Protein AF-A0A973P7Q5-F1 (afdb_monomer)

Solvent-accessible surface area (backbone atoms only — not comparable to full-atom values): 12235 Å² total; per-residue (Å²): 136,80,85,85,87,80,83,90,84,84,88,84,90,79,80,92,78,89,82,80,79,97,76,87,89,82,80,83,71,80,80,68,59,84,87,71,67,64,55,75,91,52,53,70,78,75,56,81,77,62,29,61,68,19,23,51,52,30,51,56,55,56,69,72,46,95,64,64,100,72,66,67,53,71,57,49,55,51,51,33,52,49,11,11,68,66,62,32,49,73,90,71,84,82,75,37,40,36,36,61,46,79,39,63,39,52,46,52,36,65,74,54,79,43,99,50,57,43,94,45,43,59,61,50,51,54,51,50,52,53,32,46,76,74,43,33,64,70,66,28,49,53,25,58,76,70,61,26,47,79,46,80,40,81,77,24,67,83,50,52,32,41,40,63,93,81,43,68,48,63,59,68,69,59,51,37,51,52,52,49,51,51,51,55,51,51,50,52,44,44,76,76,54,40,70,41,83,81

Nearest PDB structures (foldseek):
  4kqh-assembly1_A-2  TM=8.970E-01  e=6.163E-06  Salmonella enterica subsp. enterica serovar Typhimurium str. LT2
  4hdr-assembly2_C  TM=8.986E-01  e=8.495E-06  Sporomusa ovata
  4kqj-assembly1_A  TM=8.814E-01  e=1.419E-05  Salmonella enterica subsp. enterica serovar Typhimurium str. LT2
  4hdn-assembly1_A  TM=8.616E-01  e=3.269E-05  Sporomusa ovata
  4hds-assembly1_A  TM=8.900E-01  e=6.623E-05  Sporomusa ovata

pLDDT: mean 83.27, std 21.15, range [34.06, 98.0]

Foldseek 3Di:
DDDDDDDDDDDDDDDDDPDDDDDDPPPPPPPPPPVNFDDPVCPVVVDDFFAVVQLVVLVVVQVPDPDPPVGPPVVNVVLSVLSRVVVHSDDDDQQEEEEEAEQAAAQLCCVVPDPDHNVCRLVVSVVVLVCVVVLHDPNSVVCVVRVYYYHYHYLHRVNHFDNPVPDHRDPPRSVSVVVSVVVVVVVVSVVVPRSYYD

Structure (mmCIF, N/CA/C/O backbone):
data_AF-A0A973P7Q5-F1
#
_entry.id   AF-A0A973P7Q5-F1
#
loop_
_atom_site.group_PDB
_atom_site.id
_atom_site.type_symbol
_atom_site.label_atom_id
_atom_site.label_alt_id
_atom_site.label_comp_id
_atom_site.label_asym_id
_atom_site.label_entity_id
_atom_site.label_seq_id
_atom_site.pdbx_PDB_ins_code
_atom_site.Cartn_x
_atom_site.Cartn_y
_atom_site.Cartn_z
_atom_site.occupancy
_atom_site.B_iso_or_equiv
_atom_site.auth_seq_id
_atom_site.auth_comp_id
_atom_site.auth_asym_id
_atom_site.auth_atom_id
_atom_site.pdbx_PDB_model_num
ATOM 1 N N . MET A 1 1 ? 17.871 -63.176 -62.130 1.00 38.81 1 MET A N 1
ATOM 2 C CA . MET A 1 1 ? 16.772 -63.475 -63.063 1.00 38.81 1 MET A CA 1
ATOM 3 C C . MET A 1 1 ? 15.795 -62.325 -62.926 1.00 38.81 1 MET A C 1
ATOM 5 O O . MET A 1 1 ? 15.343 -62.098 -61.814 1.00 38.81 1 MET A O 1
ATOM 9 N N . ASP A 1 2 ? 15.658 -61.579 -64.020 1.00 42.88 2 ASP A N 1
ATOM 10 C CA . ASP A 1 2 ? 14.715 -60.502 -64.353 1.00 42.88 2 ASP A CA 1
ATOM 11 C C . ASP A 1 2 ? 14.604 -59.242 -63.474 1.00 42.88 2 ASP A C 1
ATOM 13 O O . ASP A 1 2 ? 14.005 -59.227 -62.405 1.00 42.88 2 ASP A O 1
ATOM 17 N N . ALA A 1 3 ? 15.124 -58.142 -64.031 1.00 44.41 3 ALA A N 1
ATOM 18 C CA . ALA A 1 3 ? 14.404 -56.866 -64.098 1.00 44.41 3 ALA A CA 1
ATOM 19 C C . ALA A 1 3 ? 13.411 -56.946 -65.297 1.00 44.41 3 ALA A C 1
ATOM 21 O O . ALA A 1 3 ? 13.639 -57.803 -66.159 1.00 44.41 3 ALA A O 1
ATOM 22 N N . PRO A 1 4 ? 12.358 -56.106 -65.424 1.00 53.38 4 PRO A N 1
ATOM 23 C CA . PRO A 1 4 ? 12.568 -54.674 -65.647 1.00 53.38 4 PRO A CA 1
ATOM 24 C C . PRO A 1 4 ? 11.492 -53.716 -65.089 1.00 53.38 4 PRO A C 1
ATOM 26 O O . PRO A 1 4 ? 10.464 -54.094 -64.535 1.00 53.38 4 PRO A O 1
ATOM 29 N N . GLU A 1 5 ? 11.828 -52.442 -65.268 1.00 50.12 5 GLU A N 1
ATOM 30 C CA . GLU A 1 5 ? 11.054 -51.208 -65.154 1.00 50.12 5 GLU A CA 1
ATOM 31 C C . GLU A 1 5 ? 9.721 -51.213 -65.929 1.00 50.12 5 GLU A C 1
ATOM 33 O O . GLU A 1 5 ? 9.606 -51.863 -66.967 1.00 50.12 5 GLU A O 1
ATOM 38 N N . ASN A 1 6 ? 8.764 -50.386 -65.485 1.00 39.66 6 ASN A N 1
ATOM 39 C CA . ASN A 1 6 ? 7.797 -49.710 -66.365 1.00 39.66 6 ASN A CA 1
ATOM 40 C C . ASN A 1 6 ? 7.276 -48.430 -65.670 1.00 39.66 6 ASN A C 1
ATOM 42 O O . ASN A 1 6 ? 6.740 -48.513 -64.567 1.00 39.66 6 ASN A O 1
ATOM 46 N N . SER A 1 7 ? 7.714 -47.248 -66.125 1.00 40.41 7 SER A N 1
ATOM 47 C CA . SER A 1 7 ? 6.969 -46.267 -66.954 1.00 40.41 7 SER A CA 1
ATOM 48 C C . SER A 1 7 ? 5.682 -45.758 -66.279 1.00 40.41 7 SER A C 1
ATOM 50 O O . SER A 1 7 ? 4.755 -46.515 -66.021 1.00 40.41 7 SER A O 1
ATOM 52 N N . SER A 1 8 ? 5.675 -44.524 -65.766 1.00 38.00 8 SER A N 1
ATOM 53 C CA . SER A 1 8 ? 5.179 -43.316 -66.459 1.00 38.00 8 SER A CA 1
ATOM 54 C C . SER A 1 8 ? 3.774 -43.478 -67.037 1.00 38.00 8 SER A C 1
ATOM 56 O O . SER A 1 8 ? 3.601 -44.298 -67.929 1.00 38.00 8 SER A O 1
ATOM 58 N N . ASP A 1 9 ? 2.829 -42.692 -66.512 1.00 39.50 9 ASP A N 1
ATOM 59 C CA . ASP A 1 9 ? 1.774 -41.943 -67.222 1.00 39.50 9 ASP A CA 1
ATOM 60 C C . ASP A 1 9 ? 0.968 -41.194 -66.138 1.00 39.50 9 ASP A C 1
ATOM 62 O O . ASP A 1 9 ? 0.471 -41.799 -65.194 1.00 39.50 9 ASP A O 1
ATOM 66 N N . LEU A 1 10 ? 1.133 -39.877 -65.998 1.00 36.34 10 LEU A N 1
ATOM 67 C CA . LEU A 1 10 ? 0.518 -38.778 -66.758 1.00 36.34 10 LEU A CA 1
ATOM 68 C C . LEU A 1 10 ? -0.724 -38.226 -66.033 1.00 36.34 10 LEU A C 1
ATOM 70 O O . LEU A 1 10 ? -1.729 -38.900 -65.855 1.00 36.34 10 LEU A O 1
ATOM 74 N N . GLU A 1 11 ? -0.572 -36.952 -65.663 1.00 35.16 11 GLU A N 1
ATOM 75 C CA . GLU A 1 11 ? -1.585 -35.896 -65.605 1.00 35.16 11 GLU A CA 1
ATOM 76 C C . GLU A 1 11 ? -2.755 -36.038 -64.625 1.00 35.16 11 GLU A C 1
ATOM 78 O O . GLU A 1 11 ? -3.741 -36.724 -64.863 1.00 35.16 11 GLU A O 1
ATOM 83 N N . THR A 1 12 ? -2.749 -35.183 -63.598 1.00 35.88 12 THR A N 1
ATOM 84 C CA . THR A 1 12 ? -3.888 -34.277 -63.409 1.00 35.88 12 THR A CA 1
ATOM 85 C C . THR A 1 12 ? -3.390 -32.923 -62.905 1.00 35.88 12 THR A C 1
ATOM 87 O O . THR A 1 12 ? -2.791 -32.792 -61.842 1.00 35.88 12 THR A O 1
ATOM 90 N N . SER A 1 13 ? -3.622 -31.942 -63.766 1.00 35.62 13 SER A N 1
ATOM 91 C CA . SER A 1 13 ? -3.588 -30.496 -63.589 1.00 35.62 13 SER A CA 1
ATOM 92 C C . SER A 1 13 ? -4.393 -30.000 -62.384 1.00 35.62 13 SER A C 1
ATOM 94 O O . SER A 1 13 ? -5.536 -30.424 -62.223 1.00 35.62 13 SER A O 1
ATOM 96 N N . ALA A 1 14 ? -3.849 -29.035 -61.640 1.00 37.97 14 ALA A N 1
ATOM 97 C CA . ALA A 1 14 ? -4.560 -27.822 -61.214 1.00 37.97 14 ALA A CA 1
ATOM 98 C C . ALA A 1 14 ? -3.601 -26.914 -60.423 1.00 37.97 14 ALA A C 1
ATOM 100 O O . ALA A 1 14 ? -3.276 -27.174 -59.269 1.00 37.97 14 ALA A O 1
ATOM 101 N N . ASP A 1 15 ? -3.095 -25.904 -61.123 1.00 35.28 15 ASP A N 1
ATOM 102 C CA . ASP A 1 15 ? -3.092 -24.497 -60.726 1.00 35.28 15 ASP A CA 1
ATOM 103 C C . ASP A 1 15 ? -2.631 -24.118 -59.307 1.00 35.28 15 ASP A C 1
ATOM 105 O O . ASP A 1 15 ? -3.336 -24.203 -58.304 1.00 35.28 15 ASP A O 1
ATOM 109 N N . LEU A 1 16 ? -1.416 -23.568 -59.292 1.00 39.22 16 LEU A N 1
ATOM 110 C CA . LEU A 1 16 ? -0.954 -22.578 -58.329 1.00 39.22 16 LEU A CA 1
ATOM 111 C C . LEU A 1 16 ? -1.813 -21.311 -58.456 1.00 39.22 16 LEU A C 1
ATOM 113 O O . LEU A 1 16 ? -1.517 -20.448 -59.280 1.00 39.22 16 LEU A O 1
ATOM 117 N N . GLU A 1 17 ? -2.819 -21.165 -57.599 1.00 36.72 17 GLU A N 1
ATOM 118 C CA . GLU A 1 17 ? -3.367 -19.851 -57.259 1.00 36.72 17 GLU A CA 1
ATOM 119 C C . GLU A 1 17 ? -2.866 -19.424 -55.878 1.00 36.72 17 GLU A C 1
ATOM 121 O O . GLU A 1 17 ? -3.416 -19.736 -54.824 1.00 36.72 17 GLU A O 1
ATOM 126 N N . THR A 1 18 ? -1.765 -18.680 -55.918 1.00 40.84 18 THR A N 1
ATOM 127 C CA . THR A 1 18 ? -1.400 -17.708 -54.893 1.00 40.84 18 THR A CA 1
ATOM 128 C C . THR A 1 18 ? -2.266 -16.476 -55.120 1.00 40.84 18 THR A C 1
ATOM 130 O O . THR A 1 18 ? -2.028 -15.776 -56.099 1.00 40.84 18 THR A O 1
ATOM 133 N N . SER A 1 19 ? -3.251 -16.207 -54.263 1.00 39.16 19 SER A N 1
ATOM 134 C CA . SER A 1 19 ? -3.714 -14.861 -53.848 1.00 39.16 19 SER A CA 1
ATOM 135 C C . SER A 1 19 ? -5.104 -14.943 -53.214 1.00 39.16 19 SER A C 1
ATOM 137 O O . SER A 1 19 ? -6.103 -15.122 -53.898 1.00 39.16 19 SER A O 1
ATOM 139 N N . ALA A 1 20 ? -5.160 -14.790 -51.894 1.00 35.28 20 ALA A N 1
ATOM 140 C CA . ALA A 1 20 ? -6.343 -14.310 -51.188 1.00 35.28 20 ALA A CA 1
ATOM 141 C C . ALA A 1 20 ? -5.881 -13.759 -49.834 1.00 35.28 20 ALA A C 1
ATOM 143 O O . ALA A 1 20 ? -5.866 -14.446 -48.816 1.00 35.28 20 ALA A O 1
ATOM 144 N N . ASP A 1 21 ? -5.321 -12.557 -49.909 1.00 34.06 21 ASP A N 1
ATOM 145 C CA . ASP A 1 21 ? -5.664 -11.413 -49.071 1.00 34.06 21 ASP A CA 1
ATOM 146 C C . ASP A 1 21 ? -5.984 -11.693 -47.596 1.00 34.06 21 ASP A C 1
ATOM 148 O O . ASP A 1 21 ? -7.091 -12.025 -47.171 1.00 34.06 21 ASP A O 1
ATOM 152 N N . LEU A 1 22 ? -4.926 -11.457 -46.824 1.00 43.16 22 LEU A N 1
ATOM 153 C CA . LEU A 1 22 ? -4.898 -11.025 -45.436 1.00 43.16 22 LEU A CA 1
ATOM 154 C C . LEU A 1 22 ? -5.765 -9.775 -45.215 1.00 43.16 22 LEU A C 1
ATOM 156 O O . LEU A 1 22 ? -5.226 -8.691 -45.037 1.00 43.16 22 LEU A O 1
ATOM 160 N N . GLU A 1 23 ? -7.085 -9.905 -45.168 1.00 41.62 23 GLU A N 1
ATOM 161 C CA . GLU A 1 23 ? -7.950 -8.842 -44.646 1.00 41.62 23 GLU A CA 1
ATOM 162 C C . GLU A 1 23 ? -9.132 -9.443 -43.884 1.00 41.62 23 GLU A C 1
ATOM 164 O O . GLU A 1 23 ? -10.231 -9.574 -44.408 1.00 41.62 23 GLU A O 1
ATOM 169 N N . ASN A 1 24 ? -8.905 -9.810 -42.618 1.00 36.25 24 ASN A N 1
ATOM 170 C CA . ASN A 1 24 ? -9.895 -9.527 -41.578 1.00 36.25 24 ASN A CA 1
ATOM 171 C C . ASN A 1 24 ? -9.248 -9.528 -40.183 1.00 36.25 24 ASN A C 1
ATOM 173 O O . ASN A 1 24 ? -9.356 -10.483 -39.415 1.00 36.25 24 ASN A O 1
ATOM 177 N N . SER A 1 25 ? -8.514 -8.462 -39.869 1.00 44.00 25 SER A N 1
ATOM 178 C CA . SER A 1 25 ? -7.977 -8.209 -38.524 1.00 44.00 25 SER A CA 1
ATOM 179 C C . SER A 1 25 ? -8.274 -6.778 -38.074 1.00 44.00 25 SER A C 1
ATOM 181 O O . SER A 1 25 ? -7.402 -6.098 -37.534 1.00 44.00 25 SER A O 1
ATOM 183 N N . ALA A 1 26 ? -9.489 -6.304 -38.341 1.00 37.88 26 ALA A N 1
ATOM 184 C CA . ALA A 1 26 ? -9.915 -4.953 -38.000 1.00 37.88 26 ALA A CA 1
ATOM 185 C C . ALA A 1 26 ? -11.369 -4.929 -37.510 1.00 37.88 26 ALA A C 1
ATOM 187 O O . ALA A 1 26 ? -12.139 -4.128 -37.995 1.00 37.88 26 ALA A O 1
ATOM 188 N N . ASP A 1 27 ? -11.726 -5.797 -36.558 1.00 34.72 27 ASP A N 1
ATOM 189 C CA . ASP A 1 27 ? -13.013 -5.728 -35.834 1.00 34.72 27 ASP A CA 1
ATOM 190 C C . ASP A 1 27 ? -12.853 -6.087 -34.339 1.00 34.72 27 ASP A C 1
ATOM 192 O O . ASP A 1 27 ? -13.774 -6.555 -33.674 1.00 34.72 27 ASP A O 1
ATOM 196 N N . LEU A 1 28 ? -11.667 -5.847 -33.770 1.00 41.47 28 LEU A N 1
ATOM 197 C CA . LEU A 1 28 ? -11.542 -5.614 -32.327 1.00 41.47 28 LEU A CA 1
ATOM 198 C C . LEU A 1 28 ? -11.565 -4.104 -32.107 1.00 41.47 28 LEU A C 1
ATOM 200 O O . LEU A 1 28 ? -10.617 -3.507 -31.599 1.00 41.47 28 LEU A O 1
ATOM 204 N N . GLU A 1 29 ? -12.644 -3.475 -32.574 1.00 39.66 29 GLU A N 1
ATOM 205 C CA . GLU A 1 29 ? -12.978 -2.130 -32.149 1.00 39.66 29 GLU A CA 1
ATOM 206 C C . GLU A 1 29 ? -13.140 -2.163 -30.631 1.00 39.66 29 GLU A C 1
ATOM 208 O O . GLU A 1 29 ? -13.983 -2.861 -30.069 1.00 39.66 29 GLU A O 1
ATOM 213 N N . ASN A 1 30 ? -12.221 -1.443 -30.003 1.00 46.41 30 ASN A N 1
ATOM 214 C CA . ASN A 1 30 ? -12.185 -0.954 -28.642 1.00 46.41 30 ASN A CA 1
ATOM 215 C C . ASN A 1 30 ? -13.585 -0.590 -28.119 1.00 46.41 30 ASN A C 1
ATOM 217 O O . ASN A 1 30 ? -13.973 0.577 -28.109 1.00 46.41 30 ASN A O 1
ATOM 221 N N . ASN A 1 31 ? -14.341 -1.594 -27.678 1.00 36.69 31 ASN A N 1
ATOM 222 C CA . ASN A 1 31 ? -15.600 -1.404 -26.980 1.00 36.69 31 ASN A CA 1
ATOM 223 C C . ASN A 1 31 ? -15.284 -1.128 -25.507 1.00 36.69 31 ASN A C 1
ATOM 225 O O . ASN A 1 31 ? -15.552 -1.932 -24.616 1.00 36.69 31 ASN A O 1
ATOM 229 N N . THR A 1 32 ? -14.610 -0.005 -25.269 1.00 45.47 32 THR A N 1
ATOM 230 C CA . THR A 1 32 ? -14.491 0.564 -23.934 1.00 45.47 32 THR A CA 1
ATOM 231 C C . THR A 1 32 ? -15.799 1.280 -23.688 1.00 45.47 32 THR A C 1
ATOM 233 O O . THR A 1 32 ? -15.996 2.395 -24.172 1.00 45.47 32 THR A O 1
ATOM 236 N N . ASP A 1 33 ? -16.709 0.621 -22.974 1.00 39.84 33 ASP A N 1
ATOM 237 C CA . ASP A 1 33 ? -17.907 1.270 -22.459 1.00 39.84 33 ASP A CA 1
ATOM 238 C C . ASP A 1 33 ? -17.493 2.611 -21.816 1.00 39.84 33 ASP A C 1
ATOM 240 O O . ASP A 1 33 ? -16.630 2.618 -20.923 1.00 39.84 33 ASP A O 1
ATOM 244 N N . PRO A 1 34 ? -18.058 3.754 -22.250 1.00 45.16 34 PRO A N 1
ATOM 245 C CA . PRO A 1 34 ? -17.658 5.079 -21.774 1.00 45.16 34 PRO A CA 1
ATOM 246 C C . PRO A 1 34 ? -17.957 5.309 -20.282 1.00 45.16 34 PRO A C 1
ATOM 248 O O . PRO A 1 34 ? -17.486 6.292 -19.718 1.00 45.16 34 PRO A O 1
ATOM 251 N N . GLU A 1 35 ? -18.677 4.395 -19.623 1.00 48.06 35 GLU A N 1
ATOM 252 C CA . GLU A 1 35 ? -18.874 4.391 -18.166 1.00 48.06 35 GLU A CA 1
ATOM 253 C C . GLU A 1 35 ? -17.717 3.747 -17.376 1.00 48.06 35 GLU A C 1
ATOM 255 O O . GLU A 1 35 ? -17.683 3.836 -16.153 1.00 48.06 35 GLU A O 1
ATOM 260 N N . THR A 1 36 ? -16.733 3.142 -18.051 1.00 55.22 36 THR A N 1
ATOM 261 C CA . THR A 1 36 ? -15.607 2.426 -17.409 1.00 55.22 36 THR A CA 1
ATOM 262 C C . THR A 1 36 ? -14.286 3.202 -17.431 1.00 55.22 36 THR A C 1
ATOM 264 O O . THR A 1 36 ? -13.277 2.738 -16.889 1.00 55.22 36 THR A O 1
ATOM 267 N N . SER A 1 37 ? -14.260 4.384 -18.055 1.00 57.75 37 SER A N 1
ATOM 268 C CA . SER A 1 37 ? -13.096 5.271 -18.036 1.00 57.75 37 SER A CA 1
ATOM 269 C C . SER A 1 37 ? -13.000 5.951 -16.668 1.00 57.75 37 SER A C 1
ATOM 271 O O . SER A 1 37 ? -13.871 6.714 -16.259 1.00 57.75 37 SER A O 1
ATOM 273 N N . LEU A 1 38 ? -11.931 5.630 -15.941 1.00 69.62 38 LEU A N 1
ATOM 274 C CA . LEU A 1 38 ? -11.582 6.311 -14.699 1.00 69.62 38 LEU A CA 1
ATOM 275 C C . LEU A 1 38 ? -11.011 7.684 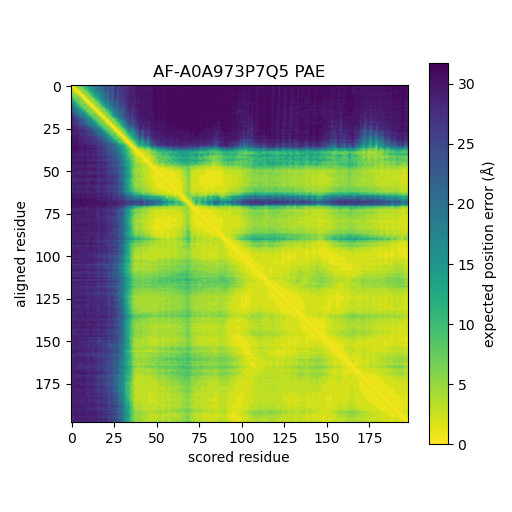-15.059 1.00 69.62 38 LEU A C 1
ATOM 277 O O . LEU A 1 38 ? -9.886 7.771 -15.546 1.00 69.62 38 LEU A O 1
ATOM 281 N N . ASP A 1 39 ? -11.769 8.741 -14.791 1.00 80.75 39 ASP A N 1
ATOM 282 C CA . ASP A 1 39 ? -11.279 10.110 -14.902 1.00 80.75 39 ASP A CA 1
ATOM 283 C C . ASP A 1 39 ? -10.396 10.438 -13.689 1.00 80.75 39 ASP A C 1
ATOM 285 O O . ASP A 1 39 ? -10.888 10.573 -12.565 1.00 80.75 39 ASP A O 1
ATOM 289 N N . LEU A 1 40 ? -9.082 10.559 -13.911 1.00 80.69 40 LEU A N 1
ATOM 290 C CA . LEU A 1 40 ? -8.121 10.881 -12.849 1.00 80.69 40 LEU A CA 1
ATOM 291 C C . LEU A 1 40 ? -8.447 12.202 -12.145 1.00 80.69 40 LEU A C 1
ATOM 293 O O . LEU A 1 40 ? -8.140 12.345 -10.962 1.00 80.69 40 LEU A O 1
ATOM 297 N N . ASP A 1 41 ? -9.108 13.136 -12.832 1.00 81.81 41 ASP A N 1
ATOM 298 C CA . ASP A 1 41 ? -9.468 14.433 -12.258 1.00 81.81 41 ASP A CA 1
ATOM 299 C C . ASP A 1 41 ? -10.611 14.305 -11.233 1.00 81.81 41 ASP A C 1
ATOM 301 O O . ASP A 1 41 ? -10.791 15.182 -10.387 1.00 81.81 41 ASP A O 1
ATOM 305 N N . LYS A 1 42 ? -11.341 13.181 -11.255 1.00 82.62 42 LYS A N 1
ATOM 306 C CA . LYS A 1 42 ? -12.435 12.842 -10.331 1.00 82.62 42 LYS A CA 1
ATOM 307 C C . LYS A 1 42 ? -12.072 11.743 -9.339 1.00 82.62 42 LYS A C 1
ATOM 309 O O . LYS A 1 42 ? -12.924 11.297 -8.579 1.00 82.62 42 LYS A O 1
ATOM 314 N N . LEU A 1 43 ? -10.811 11.308 -9.299 1.00 82.06 43 LEU A N 1
ATOM 31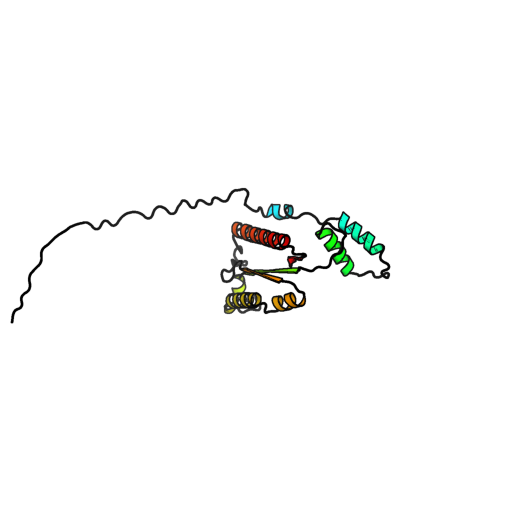5 C CA . LEU A 1 43 ? -10.370 10.251 -8.384 1.00 82.06 43 LEU A CA 1
ATOM 316 C C . LEU A 1 43 ? -10.677 10.592 -6.915 1.00 82.06 43 LEU A C 1
ATOM 318 O O . LEU A 1 43 ? -11.043 9.717 -6.135 1.00 82.06 43 LEU A O 1
ATOM 322 N N . ALA A 1 44 ? -10.564 11.870 -6.546 1.00 79.44 44 ALA A N 1
ATOM 323 C CA . ALA A 1 44 ? -10.866 12.346 -5.198 1.00 79.44 44 ALA A CA 1
ATOM 324 C C . ALA A 1 44 ? -12.345 12.180 -4.809 1.00 79.44 44 ALA A C 1
ATOM 326 O O . ALA A 1 44 ? -12.638 12.057 -3.622 1.00 79.44 44 ALA A O 1
ATOM 327 N N . ASP A 1 45 ? -13.257 12.141 -5.784 1.00 86.00 45 ASP A N 1
ATOM 328 C CA . ASP A 1 45 ? -14.692 11.983 -5.539 1.00 86.00 45 ASP A CA 1
ATOM 329 C C . ASP A 1 45 ? -15.053 10.540 -5.144 1.00 86.00 45 ASP A C 1
ATOM 331 O O . ASP A 1 45 ? -16.135 10.305 -4.610 1.00 86.00 45 ASP A O 1
ATOM 335 N N . LEU A 1 46 ? -14.149 9.576 -5.370 1.00 81.25 46 LEU A N 1
ATOM 336 C CA . LEU A 1 46 ? -14.342 8.175 -4.977 1.00 81.25 46 LEU A CA 1
ATOM 337 C C . LEU A 1 46 ? -14.119 7.937 -3.479 1.00 81.25 46 LEU A C 1
ATOM 339 O O . LEU A 1 46 ? -14.584 6.933 -2.945 1.00 81.25 46 LEU A O 1
ATOM 343 N N . ALA A 1 47 ? -13.397 8.829 -2.796 1.00 83.94 47 ALA A N 1
ATOM 344 C CA . ALA A 1 47 ? -13.064 8.669 -1.388 1.00 83.94 47 ALA A CA 1
ATOM 345 C C . ALA A 1 47 ? -13.981 9.523 -0.508 1.00 83.94 47 ALA A C 1
ATOM 347 O O . ALA A 1 47 ? -13.970 10.756 -0.569 1.00 83.94 47 ALA A O 1
ATOM 348 N N . GLU A 1 48 ? -14.737 8.872 0.375 1.00 88.25 48 GLU A N 1
ATOM 349 C CA . GLU A 1 48 ? -15.489 9.585 1.402 1.00 88.25 48 GLU A CA 1
ATOM 350 C C . GLU A 1 48 ? -14.537 10.250 2.408 1.00 88.25 48 GLU A C 1
ATOM 352 O O . GLU A 1 48 ? -13.448 9.756 2.723 1.00 88.25 48 GLU A O 1
ATOM 357 N N . ARG A 1 49 ? -14.942 11.413 2.927 1.00 91.88 49 ARG A N 1
ATOM 358 C CA . ARG A 1 49 ? -14.179 12.083 3.980 1.00 91.88 49 ARG A CA 1
ATOM 359 C C . ARG A 1 49 ? -14.280 11.282 5.282 1.00 91.88 49 ARG A C 1
ATOM 361 O O . ARG A 1 49 ? -15.368 10.821 5.610 1.00 91.88 49 ARG A O 1
ATOM 368 N N . PRO A 1 50 ? -13.197 11.188 6.073 1.00 94.31 50 PRO A N 1
ATOM 369 C CA . PRO A 1 50 ? -13.263 10.573 7.393 1.00 94.31 50 PRO A CA 1
ATOM 370 C C . PRO A 1 50 ? -14.351 11.198 8.275 1.00 94.31 50 PRO A C 1
ATOM 372 O O . PRO A 1 50 ? -14.530 12.417 8.277 1.00 94.31 50 PRO A O 1
ATOM 375 N N . ASP A 1 51 ? -15.022 10.365 9.065 1.00 97.19 51 ASP A N 1
ATOM 376 C CA . ASP A 1 51 ? -16.141 10.765 9.918 1.00 97.19 51 ASP A CA 1
ATOM 377 C C . ASP A 1 51 ? -15.664 11.588 11.129 1.00 97.19 51 ASP A C 1
ATOM 379 O O . ASP A 1 51 ? -15.007 11.082 12.047 1.00 97.19 51 ASP A O 1
ATOM 383 N N . GLU A 1 52 ? -16.005 12.878 11.149 1.00 97.56 52 GLU A N 1
ATOM 384 C CA . GLU A 1 52 ? -15.680 13.767 12.268 1.00 97.56 52 GLU A CA 1
ATOM 385 C C . GLU A 1 52 ? -16.510 13.487 13.525 1.00 97.56 52 GLU A C 1
ATOM 387 O O . GLU A 1 52 ? -15.998 13.633 14.635 1.00 97.56 52 GLU A O 1
ATOM 392 N N . ALA A 1 53 ? -17.751 13.012 13.393 1.00 97.75 53 ALA A N 1
ATOM 393 C CA . ALA A 1 53 ? -18.562 12.653 14.552 1.00 97.75 53 ALA A CA 1
ATOM 394 C C . ALA A 1 53 ? -17.971 11.432 15.274 1.00 97.75 53 ALA A C 1
ATOM 396 O O . ALA A 1 53 ? -17.903 11.414 16.505 1.00 97.75 53 ALA A O 1
ATOM 397 N N . ALA A 1 54 ? -17.466 10.445 14.527 1.00 97.50 54 ALA A N 1
ATOM 398 C CA . ALA A 1 54 ? -16.738 9.312 15.098 1.00 97.50 54 ALA A CA 1
ATOM 399 C C . ALA A 1 54 ? -15.439 9.745 15.801 1.00 97.50 54 ALA A C 1
ATOM 401 O O . ALA A 1 54 ? -15.118 9.240 16.882 1.00 97.50 54 ALA A O 1
ATOM 402 N N . ARG A 1 55 ? -14.703 10.705 15.221 1.00 96.81 55 ARG A N 1
ATOM 403 C CA . ARG A 1 55 ? -13.500 11.291 15.838 1.00 96.81 55 ARG A CA 1
ATOM 404 C C . ARG A 1 55 ? -13.822 11.979 17.157 1.00 96.81 55 ARG A C 1
ATOM 406 O O . ARG A 1 55 ? -13.157 11.707 18.156 1.00 96.81 55 ARG A O 1
ATOM 413 N N . ASP A 1 56 ? -14.837 12.836 17.173 1.00 97.00 56 ASP A N 1
ATOM 414 C CA . ASP A 1 56 ? -15.247 13.577 18.366 1.00 97.00 56 ASP A CA 1
ATOM 415 C C . ASP A 1 56 ? -15.772 12.650 19.459 1.00 97.00 56 ASP A C 1
ATOM 417 O O . ASP A 1 56 ? -15.357 12.763 20.613 1.00 97.00 56 ASP A O 1
ATOM 421 N N . ALA A 1 57 ? -16.591 11.662 19.094 1.00 96.50 57 ALA A N 1
ATOM 422 C CA . ALA A 1 57 ? -17.067 10.655 20.033 1.00 96.50 57 ALA A CA 1
ATOM 423 C C . ALA A 1 57 ? -15.909 9.865 20.672 1.00 96.50 57 ALA A C 1
ATOM 425 O O . ALA A 1 57 ? -15.932 9.611 21.881 1.00 96.50 57 ALA A O 1
ATOM 426 N N . LEU A 1 58 ? -14.863 9.516 19.909 1.00 95.19 58 LEU A N 1
ATOM 427 C CA . LEU A 1 58 ? -13.685 8.866 20.487 1.00 95.19 58 LEU A CA 1
ATOM 428 C C . LEU A 1 58 ? -12.876 9.820 21.380 1.00 95.19 58 LEU A C 1
ATOM 430 O O . LEU A 1 58 ? -12.455 9.402 22.457 1.00 95.19 58 LEU A O 1
ATOM 434 N N . ARG A 1 59 ? -12.694 11.092 20.996 1.00 93.19 59 ARG A N 1
ATOM 435 C CA . ARG A 1 59 ? -12.029 12.101 21.848 1.00 93.19 59 ARG A CA 1
ATOM 436 C C . ARG A 1 59 ? -12.740 12.252 23.194 1.00 93.19 59 ARG A C 1
ATOM 438 O O . ARG A 1 59 ? -12.081 12.227 24.230 1.00 93.19 59 ARG A O 1
ATOM 445 N N . THR A 1 60 ? -14.072 12.345 23.197 1.00 93.06 60 THR A N 1
ATOM 446 C CA . THR A 1 60 ? -14.872 12.395 24.432 1.00 93.06 60 THR A CA 1
ATOM 447 C C . THR A 1 60 ? -14.646 11.152 25.285 1.00 93.06 60 THR A C 1
ATOM 449 O O . THR A 1 60 ? -14.337 11.275 26.467 1.00 93.06 60 THR A O 1
ATOM 452 N N . ARG A 1 61 ? -14.710 9.956 24.684 1.00 90.81 61 ARG A N 1
ATOM 453 C CA . ARG A 1 61 ? -14.456 8.697 25.395 1.00 90.81 61 ARG A CA 1
ATOM 454 C C . ARG A 1 61 ? -13.054 8.645 26.005 1.00 90.81 61 ARG A C 1
ATOM 456 O O . ARG A 1 61 ? -12.904 8.179 27.128 1.00 90.81 61 ARG A O 1
ATOM 463 N N . LEU A 1 62 ? -12.026 9.087 25.279 1.00 89.81 62 LEU A N 1
ATOM 464 C CA . LEU A 1 62 ? -10.648 9.101 25.780 1.00 89.81 62 LEU A CA 1
ATOM 465 C C . LEU A 1 62 ? -10.476 10.084 26.946 1.00 89.81 62 LEU A C 1
ATOM 467 O O . LEU A 1 62 ? -9.780 9.752 27.902 1.00 89.81 62 LEU A O 1
ATOM 471 N N . ALA A 1 63 ? -11.157 11.233 26.914 1.00 88.31 63 ALA A N 1
ATOM 472 C CA . ALA A 1 63 ? -11.144 12.215 27.999 1.00 88.31 63 ALA A CA 1
ATOM 473 C C . ALA A 1 63 ? -11.804 11.709 29.299 1.00 88.31 63 ALA A C 1
ATOM 475 O O . ALA A 1 63 ? -11.470 12.186 30.382 1.00 88.31 63 ALA A O 1
ATOM 476 N N . GLU A 1 64 ? -12.723 10.743 29.210 1.00 88.88 64 GLU A N 1
ATOM 477 C CA . GLU A 1 64 ? -13.340 10.086 30.372 1.00 88.88 64 GLU A CA 1
ATOM 478 C C . GLU A 1 64 ? -12.439 9.015 31.008 1.00 88.88 64 GLU A C 1
ATOM 480 O O . GLU A 1 64 ? -12.657 8.615 32.156 1.00 88.88 64 GLU A O 1
ATOM 485 N N . LEU A 1 65 ? -11.424 8.530 30.286 1.00 86.38 65 LEU A N 1
ATOM 486 C CA . LEU A 1 65 ? -10.486 7.558 30.832 1.00 86.38 65 LEU A CA 1
ATOM 487 C C . LEU A 1 65 ? -9.575 8.249 31.852 1.00 86.38 65 LEU A C 1
ATOM 489 O O . LEU A 1 65 ? -9.024 9.317 31.598 1.00 86.38 65 LEU A O 1
ATOM 493 N N . ALA A 1 66 ? -9.358 7.605 33.001 1.00 76.44 66 ALA A N 1
ATOM 494 C CA . ALA A 1 66 ? -8.460 8.085 34.054 1.00 76.44 66 ALA A CA 1
ATOM 495 C C . ALA A 1 66 ? -6.968 7.934 33.670 1.00 76.44 66 ALA A C 1
ATOM 497 O O . ALA A 1 66 ? -6.185 7.308 34.387 1.00 76.44 66 ALA A O 1
ATOM 498 N N . ILE A 1 67 ? -6.577 8.469 32.511 1.00 77.31 67 ILE A N 1
ATOM 499 C CA . ILE A 1 67 ? -5.211 8.468 31.981 1.00 77.31 67 ILE A CA 1
ATOM 500 C C . ILE A 1 67 ? -4.495 9.736 32.498 1.00 77.31 67 ILE A C 1
ATOM 502 O O . ILE A 1 67 ? -5.085 10.817 32.473 1.00 77.31 67 ILE A O 1
ATOM 506 N N . PRO A 1 68 ? -3.243 9.648 32.997 1.00 71.44 68 PRO A N 1
ATOM 507 C CA . PRO A 1 68 ? -2.493 10.808 33.488 1.00 71.44 68 PRO A CA 1
ATOM 508 C C . PRO A 1 68 ? -2.318 11.918 32.439 1.00 71.44 68 PRO A C 1
ATOM 510 O O . PRO A 1 68 ? -2.359 11.660 31.242 1.00 71.44 68 PRO A O 1
ATOM 513 N N . ALA A 1 69 ? -2.016 13.137 32.902 1.00 57.28 69 ALA A N 1
ATOM 514 C CA . ALA A 1 69 ? -2.005 14.403 32.147 1.00 57.28 69 ALA A CA 1
ATOM 515 C C . ALA A 1 69 ? -1.098 14.496 30.891 1.00 57.28 69 ALA A C 1
ATOM 517 O O . ALA A 1 69 ? -1.057 15.544 30.255 1.00 57.28 69 ALA A O 1
ATOM 518 N N . ALA A 1 70 ? -0.382 13.430 30.524 1.00 60.94 70 ALA A N 1
ATOM 519 C CA . ALA A 1 70 ? 0.358 13.317 29.264 1.00 60.94 70 ALA A CA 1
ATOM 520 C C . ALA A 1 70 ? -0.394 12.510 28.178 1.00 60.94 70 ALA A C 1
ATOM 522 O O . ALA A 1 70 ? 0.091 12.420 27.051 1.00 60.94 70 ALA A O 1
ATOM 523 N N . GLY A 1 71 ? -1.558 11.929 28.501 1.00 79.81 71 GLY A N 1
ATOM 524 C CA . GLY A 1 71 ? -2.346 11.102 27.583 1.00 79.81 71 GLY A CA 1
ATOM 525 C C . GLY A 1 71 ? -1.577 9.879 27.072 1.00 79.81 71 GLY A C 1
ATOM 526 O O . GLY A 1 71 ? -0.613 9.422 27.690 1.00 79.81 71 GLY A O 1
ATOM 527 N N . LEU A 1 72 ? -1.997 9.350 25.920 1.00 86.00 72 LEU A N 1
ATOM 528 C CA . LEU A 1 72 ? -1.271 8.295 25.192 1.00 86.00 72 LEU A CA 1
ATOM 529 C C . LEU A 1 72 ? -0.398 8.857 24.048 1.00 86.00 72 LEU A C 1
ATOM 531 O O . LEU A 1 72 ? 0.190 8.095 23.275 1.00 86.00 72 LEU A O 1
ATOM 535 N N . GLY A 1 73 ? -0.315 10.187 23.922 1.00 89.25 73 GLY A N 1
ATOM 536 C CA . GLY A 1 73 ? 0.413 10.874 22.855 1.00 89.25 73 GLY A CA 1
ATOM 537 C C . GLY A 1 73 ? -0.036 10.416 21.465 1.00 89.25 73 GLY A C 1
ATOM 538 O O . GLY A 1 73 ? -1.225 10.368 21.163 1.00 89.25 73 GLY A O 1
ATOM 539 N N . ARG A 1 74 ? 0.917 9.994 20.626 1.00 91.94 74 ARG A N 1
ATOM 540 C CA . ARG A 1 74 ? 0.654 9.555 19.243 1.00 91.94 74 ARG A CA 1
ATOM 541 C C . ARG A 1 74 ? -0.332 8.384 19.133 1.00 91.94 74 ARG A C 1
ATOM 543 O O . ARG A 1 74 ? -0.975 8.228 18.100 1.00 91.94 74 ARG A O 1
ATOM 550 N N . LEU A 1 75 ? -0.468 7.548 20.165 1.00 90.50 75 LEU A N 1
ATOM 551 C CA . LEU A 1 75 ? -1.449 6.457 20.139 1.00 90.50 75 LEU A CA 1
ATOM 552 C C . LEU A 1 75 ? -2.889 6.977 20.172 1.00 90.50 75 LEU A C 1
ATOM 554 O O . LEU A 1 75 ? -3.755 6.396 19.527 1.00 90.50 75 LEU A O 1
ATOM 558 N N . GLU A 1 76 ? -3.141 8.076 20.880 1.00 91.06 76 GLU A N 1
ATOM 559 C CA . GLU A 1 76 ? -4.446 8.738 20.883 1.00 91.06 76 GLU A CA 1
ATOM 560 C C . GLU A 1 76 ? -4.737 9.378 19.522 1.00 91.06 76 GLU A C 1
ATOM 562 O O . GLU A 1 76 ? -5.814 9.167 18.968 1.00 91.06 76 GLU A O 1
ATOM 567 N N . GLU A 1 77 ? -3.752 10.056 18.925 1.00 92.56 77 GLU A N 1
ATOM 568 C CA . GLU A 1 77 ? -3.872 10.612 17.570 1.00 92.56 77 GLU A CA 1
ATOM 569 C C . GLU A 1 77 ? -4.218 9.527 16.537 1.00 92.56 77 GLU A C 1
ATOM 571 O O . GLU A 1 77 ? -5.118 9.709 15.716 1.00 92.56 77 GLU A O 1
ATOM 576 N N . LEU A 1 78 ? -3.543 8.373 16.609 1.00 93.62 78 LEU A N 1
ATOM 577 C CA . LEU A 1 78 ? -3.808 7.227 15.738 1.00 93.62 78 LEU A CA 1
ATOM 578 C C . LEU A 1 78 ? -5.191 6.624 15.982 1.00 93.62 78 LEU A C 1
ATOM 580 O O . LEU A 1 78 ? -5.883 6.292 15.022 1.00 93.62 78 LEU A O 1
ATOM 584 N N . ALA A 1 79 ? -5.610 6.496 17.242 1.00 93.00 79 ALA A N 1
ATOM 585 C CA . ALA A 1 79 ? -6.928 5.973 17.574 1.00 93.00 79 ALA A CA 1
ATOM 586 C C . ALA A 1 79 ? -8.037 6.878 17.014 1.00 93.00 79 ALA A C 1
ATOM 588 O O . ALA A 1 79 ? -8.971 6.380 16.387 1.00 93.00 79 ALA A O 1
ATOM 589 N N . VAL A 1 80 ? -7.904 8.201 17.168 1.00 94.44 80 VAL A N 1
ATOM 590 C CA . VAL A 1 80 ? -8.839 9.196 16.615 1.00 94.44 80 VAL A CA 1
ATOM 591 C C . VAL A 1 80 ? -8.841 9.167 15.089 1.00 94.44 80 VAL A C 1
ATOM 593 O O . VAL A 1 80 ? -9.911 9.131 14.483 1.00 94.44 80 VAL A O 1
ATOM 596 N N . TRP A 1 81 ? -7.669 9.126 14.447 1.00 94.69 81 TRP A N 1
ATOM 597 C CA . TRP A 1 81 ? -7.582 8.984 12.991 1.00 94.69 81 TRP A CA 1
ATOM 598 C C . TRP A 1 81 ? -8.342 7.745 12.503 1.00 94.69 81 TRP A C 1
ATOM 600 O O . TRP A 1 81 ? -9.163 7.847 11.590 1.00 94.69 81 TRP A O 1
ATOM 610 N N . LEU A 1 82 ? -8.121 6.612 13.169 1.00 94.88 82 LEU A N 1
ATOM 611 C CA . LEU A 1 82 ? -8.707 5.325 12.829 1.00 94.88 82 LEU A CA 1
ATOM 612 C C . LEU A 1 82 ? -10.223 5.280 13.075 1.00 94.88 82 LEU A C 1
ATOM 614 O O . LEU A 1 82 ? -10.945 4.654 12.302 1.00 94.88 82 LEU A O 1
ATOM 618 N N . ALA A 1 83 ? -10.722 5.963 14.110 1.00 95.56 83 ALA A N 1
ATOM 619 C CA . ALA A 1 83 ? -12.158 6.105 14.341 1.00 95.56 83 ALA A CA 1
ATOM 620 C C . ALA A 1 83 ? -12.849 6.849 13.196 1.00 95.56 83 ALA A C 1
ATOM 622 O O . ALA A 1 83 ? -13.879 6.392 12.705 1.00 95.56 83 ALA A O 1
ATOM 623 N N . GLY A 1 84 ? -12.245 7.944 12.722 1.00 95.88 84 GLY A N 1
ATOM 624 C CA . GLY A 1 84 ? -12.762 8.671 11.562 1.00 95.88 84 GLY A CA 1
ATOM 625 C C . GLY A 1 84 ? -12.679 7.860 10.272 1.00 95.88 84 GLY A C 1
ATOM 626 O O . GLY A 1 84 ? -13.627 7.855 9.499 1.00 95.88 84 GLY A O 1
ATOM 627 N N . ALA A 1 85 ? -11.577 7.136 10.054 1.00 93.25 85 ALA A N 1
ATOM 628 C CA . ALA A 1 85 ? -11.413 6.287 8.873 1.00 93.25 85 ALA A CA 1
ATOM 629 C C . ALA A 1 85 ? -12.437 5.138 8.813 1.00 93.25 85 ALA A C 1
ATOM 631 O O . ALA A 1 85 ? -12.808 4.709 7.728 1.00 93.25 85 ALA A O 1
ATOM 632 N N . ARG A 1 86 ? -12.903 4.644 9.968 1.00 92.12 86 ARG A N 1
ATOM 633 C CA . ARG A 1 86 ? -13.893 3.556 10.054 1.00 92.12 86 ARG A CA 1
ATOM 634 C C . ARG A 1 86 ? -15.333 4.014 10.272 1.00 92.12 86 ARG A C 1
ATOM 636 O O . ARG A 1 86 ? -16.203 3.155 10.394 1.00 92.12 86 ARG A O 1
ATOM 643 N N . GLY A 1 87 ? -15.582 5.316 10.421 1.00 94.75 87 GLY A N 1
ATOM 644 C CA . GLY A 1 87 ? -16.911 5.817 10.789 1.00 94.75 87 GLY A CA 1
ATOM 645 C C . GLY A 1 87 ? -17.411 5.299 12.143 1.00 94.75 87 GLY A C 1
ATOM 646 O O . GLY A 1 87 ? -18.606 5.090 12.330 1.00 94.75 87 GLY A O 1
ATOM 647 N N . SER A 1 88 ? -16.508 4.992 13.083 1.00 94.69 88 SER A N 1
ATOM 648 C CA . SER A 1 88 ? -16.888 4.408 14.374 1.00 94.69 88 SER A CA 1
ATOM 649 C C . SER A 1 88 ? -15.919 4.764 15.496 1.00 94.69 88 SER A C 1
ATOM 651 O O . SER A 1 88 ? -14.716 4.529 15.402 1.00 94.69 88 SER A O 1
ATOM 653 N N . ALA A 1 89 ? -16.466 5.250 16.613 1.00 93.38 89 ALA A N 1
ATOM 654 C CA . ALA A 1 89 ? -15.730 5.479 17.860 1.00 93.38 89 ALA A CA 1
ATOM 655 C C . ALA A 1 89 ? -15.447 4.186 18.654 1.00 93.38 89 ALA A C 1
ATOM 657 O O . ALA A 1 89 ? -14.831 4.217 19.726 1.00 93.38 89 ALA A O 1
ATOM 658 N N . GLU A 1 90 ? -15.913 3.033 18.165 1.00 90.81 90 GLU A N 1
ATOM 659 C CA . GLU A 1 90 ? -15.580 1.741 18.749 1.00 90.81 90 GLU A CA 1
ATOM 660 C C . GLU A 1 90 ? -14.124 1.371 18.424 1.00 90.81 90 GLU A C 1
ATOM 662 O O . GLU A 1 90 ? -13.737 1.152 17.273 1.00 90.81 90 GLU A O 1
ATOM 667 N N . VAL A 1 91 ? -13.296 1.275 19.465 1.00 83.81 91 VAL A N 1
ATOM 668 C CA . VAL A 1 91 ? -11.904 0.842 19.330 1.00 83.81 91 VAL A CA 1
ATOM 669 C C . VAL A 1 91 ? -11.859 -0.681 19.274 1.00 83.81 91 VAL A C 1
ATOM 671 O O . VAL A 1 91 ? -12.066 -1.348 20.287 1.00 83.81 91 VAL A O 1
ATOM 674 N N . ARG A 1 92 ? -11.551 -1.221 18.093 1.00 88.62 92 ARG A N 1
ATOM 675 C CA . ARG A 1 92 ? -11.254 -2.643 17.882 1.00 88.62 92 ARG A CA 1
ATOM 676 C C . ARG A 1 92 ? -9.772 -2.834 17.536 1.00 88.62 92 ARG A C 1
ATOM 678 O O . ARG A 1 92 ? -9.217 -1.965 16.849 1.00 88.62 92 ARG A O 1
ATOM 685 N N . PRO A 1 93 ? -9.128 -3.920 18.008 1.00 90.25 93 PRO A N 1
ATOM 686 C CA . PRO A 1 93 ? -7.790 -4.293 17.560 1.00 90.25 93 PRO A CA 1
ATOM 687 C C . PRO A 1 93 ? -7.733 -4.431 16.036 1.00 90.25 93 PRO A C 1
ATOM 689 O O . PRO A 1 93 ? -8.728 -4.772 15.403 1.00 90.25 93 PRO A O 1
ATOM 692 N N . ILE A 1 94 ? -6.566 -4.159 15.456 1.00 93.06 94 ILE A N 1
ATOM 693 C CA . ILE A 1 94 ? -6.282 -4.492 14.058 1.00 93.06 94 ILE A CA 1
ATOM 694 C C . ILE A 1 94 ? -5.836 -5.953 14.046 1.00 93.06 94 ILE A C 1
ATOM 696 O O . ILE A 1 94 ? -4.793 -6.273 14.615 1.00 93.06 94 ILE A O 1
ATOM 700 N N . GLU A 1 95 ? -6.624 -6.826 13.429 1.00 94.50 95 GLU A N 1
ATOM 701 C CA . GLU A 1 95 ? -6.363 -8.269 13.370 1.00 94.50 95 GLU A CA 1
ATOM 702 C C . GLU A 1 95 ? -5.951 -8.712 11.962 1.00 94.50 95 GLU A C 1
ATOM 704 O O . GLU A 1 95 ? -5.216 -9.685 11.802 1.00 94.50 95 GLU A O 1
ATOM 709 N N . ARG A 1 96 ? -6.401 -7.989 10.932 1.00 95.56 96 ARG A N 1
ATOM 710 C CA . ARG A 1 96 ? -6.233 -8.336 9.517 1.00 95.56 96 ARG A CA 1
ATOM 711 C C . ARG A 1 96 ? -5.561 -7.204 8.749 1.00 95.56 96 ARG A C 1
ATOM 713 O O . ARG A 1 96 ? -6.172 -6.565 7.893 1.00 95.56 96 ARG A O 1
ATOM 720 N N . ALA A 1 97 ? -4.291 -6.959 9.058 1.00 97.00 97 ALA A N 1
ATOM 721 C CA . ALA A 1 97 ? -3.450 -6.075 8.257 1.00 97.00 97 ALA A CA 1
ATOM 722 C C . ALA A 1 97 ? -3.053 -6.756 6.935 1.00 97.00 97 ALA A C 1
ATOM 724 O O . ALA A 1 97 ? -2.628 -7.916 6.921 1.00 97.00 97 ALA A O 1
ATOM 725 N N . ARG A 1 98 ? -3.180 -6.035 5.821 1.00 97.88 98 ARG A N 1
ATOM 726 C CA . ARG A 1 98 ? -2.850 -6.528 4.477 1.00 97.88 98 ARG A CA 1
ATOM 727 C C . ARG A 1 98 ? -1.830 -5.594 3.837 1.00 97.88 98 ARG A C 1
ATOM 729 O O . ARG A 1 98 ? -2.045 -4.390 3.811 1.00 97.88 98 ARG A O 1
ATOM 736 N N . VAL A 1 99 ? -0.730 -6.148 3.343 1.00 97.94 99 VAL A N 1
ATOM 737 C CA . VAL A 1 99 ? 0.302 -5.420 2.599 1.00 97.94 99 VAL A CA 1
ATOM 738 C C . VAL A 1 99 ?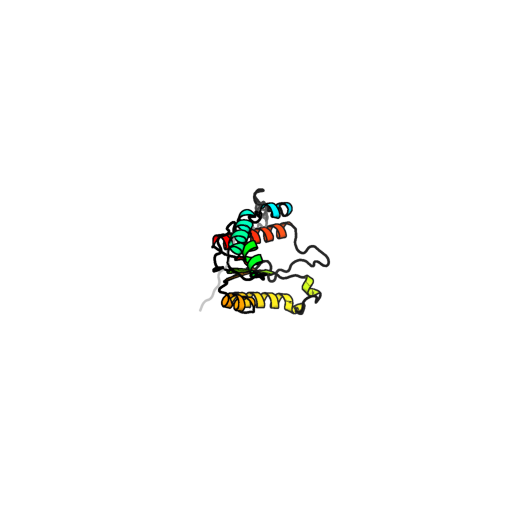 0.118 -5.706 1.115 1.00 97.94 99 VAL A C 1
ATOM 740 O O . VAL A 1 99 ? 0.116 -6.876 0.727 1.00 97.94 99 VAL A O 1
ATOM 743 N N . VAL A 1 100 ? 0.010 -4.675 0.283 1.00 98.00 100 VAL A N 1
ATOM 744 C CA . VAL A 1 100 ? -0.066 -4.807 -1.176 1.00 98.00 100 VAL A CA 1
ATOM 745 C C . VAL A 1 100 ? 1.182 -4.191 -1.799 1.00 98.00 100 VAL A C 1
ATOM 747 O O . VAL A 1 100 ? 1.428 -2.994 -1.707 1.00 98.00 100 VAL A O 1
ATOM 750 N N . VAL A 1 101 ? 1.994 -5.019 -2.451 1.00 97.69 101 VAL A N 1
ATOM 751 C CA . VAL A 1 101 ? 3.227 -4.583 -3.111 1.00 97.69 101 VAL A CA 1
ATOM 752 C C . VAL A 1 101 ? 3.001 -4.536 -4.613 1.00 97.69 101 VAL A C 1
ATOM 754 O O . VAL A 1 101 ? 2.784 -5.572 -5.235 1.00 97.69 101 VAL A O 1
ATOM 757 N N . PHE A 1 102 ? 3.113 -3.349 -5.200 1.00 97.50 102 PHE A N 1
ATOM 758 C CA . PHE A 1 102 ? 3.123 -3.159 -6.647 1.00 97.50 102 PHE A CA 1
ATOM 759 C C . PHE A 1 102 ? 4.569 -3.156 -7.144 1.00 97.50 102 PHE A C 1
ATOM 761 O O . PHE A 1 102 ? 5.369 -2.313 -6.737 1.00 97.50 102 PHE A O 1
ATOM 768 N N . ALA A 1 103 ? 4.918 -4.121 -7.990 1.00 97.25 103 ALA A N 1
ATOM 769 C CA . ALA A 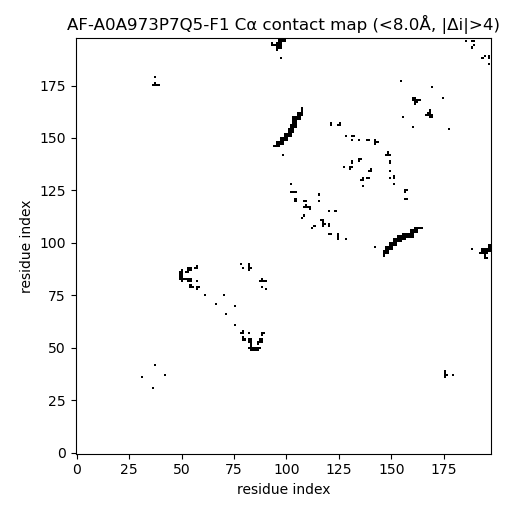1 103 ? 6.256 -4.269 -8.544 1.00 97.25 103 ALA A CA 1
ATOM 770 C C . ALA A 1 103 ? 6.294 -3.801 -10.002 1.00 97.25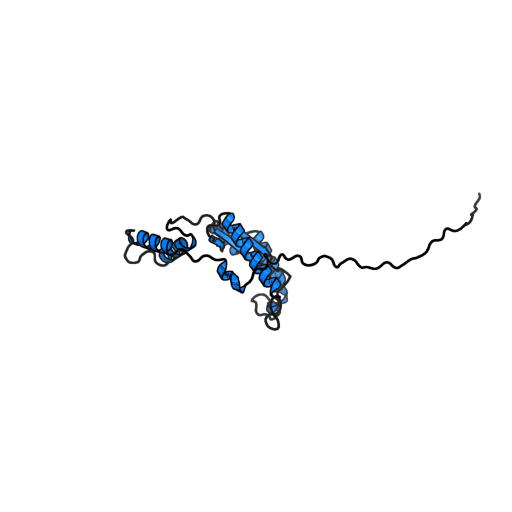 103 ALA A C 1
ATOM 772 O O . ALA A 1 103 ? 5.462 -4.200 -10.819 1.00 97.25 103 ALA A O 1
ATOM 773 N N . GLY A 1 104 ? 7.287 -2.981 -10.331 1.00 96.31 104 GLY A N 1
ATOM 774 C CA . GLY A 1 104 ? 7.510 -2.472 -11.676 1.00 96.31 104 GLY A CA 1
ATOM 775 C C . GLY A 1 104 ? 8.943 -1.992 -11.852 1.00 96.31 104 GLY A C 1
ATOM 776 O O . GLY A 1 104 ? 9.607 -1.626 -10.880 1.00 96.31 104 GLY A O 1
ATOM 777 N N . ASP A 1 105 ? 9.415 -2.031 -13.093 1.00 97.38 105 ASP A N 1
ATOM 778 C CA . ASP A 1 105 ? 10.726 -1.516 -13.479 1.00 97.38 105 ASP A CA 1
ATOM 779 C C . ASP A 1 105 ? 10.612 -0.128 -14.129 1.00 97.38 105 ASP A C 1
ATOM 781 O O . ASP A 1 105 ? 9.555 0.265 -14.630 1.00 97.38 105 ASP A O 1
ATOM 785 N N . HIS A 1 106 ? 11.718 0.619 -14.136 1.00 96.94 106 HIS A N 1
ATOM 786 C CA . HIS A 1 106 ? 11.774 1.990 -14.650 1.00 96.94 106 HIS A CA 1
ATOM 787 C C . HIS A 1 106 ? 13.062 2.233 -15.444 1.00 96.94 106 HIS A C 1
ATOM 789 O O . HIS A 1 106 ? 14.152 2.100 -14.881 1.00 96.94 106 HIS A O 1
ATOM 795 N N . ASP A 1 107 ? 12.963 2.680 -16.702 1.00 96.12 107 ASP A N 1
ATOM 796 C CA . ASP A 1 107 ? 14.143 2.861 -17.567 1.00 96.12 107 ASP A CA 1
ATOM 797 C C . ASP A 1 107 ? 15.082 3.976 -17.103 1.00 96.12 107 ASP A C 1
ATOM 799 O O . ASP A 1 107 ? 16.269 3.986 -17.426 1.00 96.12 107 ASP A O 1
ATOM 803 N N . VAL A 1 108 ? 14.601 4.912 -16.280 1.00 97.00 108 VAL A N 1
ATOM 804 C CA . VAL A 1 108 ? 15.472 5.937 -15.686 1.00 97.00 108 VAL A CA 1
ATOM 805 C C . VAL A 1 108 ? 16.626 5.318 -14.877 1.00 97.00 108 VAL A C 1
ATOM 807 O O . VAL A 1 108 ? 17.680 5.939 -14.738 1.00 97.00 108 VAL A O 1
ATOM 810 N N . ALA A 1 109 ? 16.476 4.075 -14.394 1.00 96.00 109 ALA A N 1
ATOM 811 C CA . ALA A 1 109 ? 17.525 3.337 -13.692 1.00 96.00 109 ALA A CA 1
ATOM 812 C C . ALA A 1 109 ? 18.793 3.116 -14.541 1.00 96.00 109 ALA A C 1
ATOM 814 O O . ALA A 1 109 ? 19.884 3.013 -13.975 1.00 96.00 109 ALA A O 1
ATOM 815 N N . GLU A 1 110 ? 18.690 3.129 -15.877 1.00 95.06 110 GLU A N 1
ATOM 816 C CA . GLU A 1 110 ? 19.837 3.017 -16.790 1.00 95.06 110 GLU A CA 1
ATOM 817 C C . GLU A 1 110 ? 20.887 4.116 -16.582 1.00 95.06 110 GLU A C 1
ATOM 819 O O . GLU A 1 110 ? 22.068 3.933 -16.879 1.00 95.06 110 GLU A O 1
ATOM 824 N N . LEU A 1 111 ? 20.474 5.263 -16.038 1.00 95.88 111 LEU A N 1
ATOM 825 C CA . LEU A 1 111 ? 21.352 6.396 -15.757 1.00 95.88 111 LEU A CA 1
ATOM 826 C C . LEU A 1 111 ? 22.231 6.206 -14.512 1.00 95.88 111 LEU A C 1
ATOM 828 O O . LEU A 1 111 ? 22.975 7.116 -14.150 1.00 95.88 111 LEU A O 1
ATOM 832 N N . GLY A 1 112 ? 22.147 5.057 -13.834 1.00 95.44 112 GLY A N 1
ATOM 833 C CA . GLY A 1 112 ? 22.906 4.804 -12.607 1.00 95.44 112 GLY A CA 1
ATOM 834 C C . GLY A 1 112 ? 22.416 5.638 -11.422 1.00 95.44 112 GLY A C 1
ATOM 835 O O . GLY A 1 112 ? 23.182 5.934 -10.510 1.00 95.44 112 GLY A O 1
ATOM 836 N N . VAL A 1 113 ? 21.139 6.031 -11.439 1.00 95.88 113 VAL A N 1
ATOM 837 C CA . VAL A 1 113 ? 20.476 6.786 -10.358 1.00 95.88 113 VAL A CA 1
ATOM 838 C C . VAL A 1 113 ? 19.970 5.888 -9.223 1.00 95.88 113 VAL A C 1
ATOM 840 O O . VAL A 1 113 ? 19.477 6.384 -8.212 1.00 95.88 113 VAL A O 1
ATOM 843 N N . SER A 1 114 ? 20.084 4.568 -9.384 1.00 94.19 114 SER A N 1
ATOM 844 C CA . SER A 1 114 ? 19.749 3.571 -8.368 1.00 94.19 114 SER A CA 1
ATOM 845 C C . SER A 1 114 ? 21.001 3.101 -7.622 1.00 94.19 114 SER A C 1
ATOM 847 O O . SER A 1 114 ? 22.112 3.143 -8.144 1.00 94.19 114 SER A O 1
ATOM 849 N N . ALA A 1 115 ? 20.814 2.590 -6.402 1.00 94.44 115 ALA A N 1
ATOM 850 C CA . ALA A 1 115 ? 21.856 1.847 -5.689 1.00 94.44 115 ALA A CA 1
ATOM 851 C C . ALA A 1 115 ? 22.204 0.513 -6.383 1.00 94.44 115 ALA A C 1
ATOM 853 O O . ALA A 1 115 ? 23.254 -0.072 -6.118 1.00 94.44 115 ALA A O 1
ATOM 854 N N . THR A 1 116 ? 21.320 0.026 -7.256 1.00 94.06 116 THR A N 1
ATOM 855 C CA . THR A 1 116 ? 21.552 -1.124 -8.131 1.00 94.06 116 THR A CA 1
ATOM 856 C C . THR A 1 116 ? 22.221 -0.664 -9.421 1.00 94.06 116 THR A C 1
ATOM 858 O O . THR A 1 116 ? 21.805 0.329 -10.016 1.00 94.06 116 THR A O 1
ATOM 861 N N . ALA A 1 117 ? 23.246 -1.394 -9.866 1.00 95.31 117 ALA A N 1
ATOM 862 C CA . ALA A 1 117 ? 23.910 -1.090 -11.126 1.00 95.31 117 ALA A CA 1
ATOM 863 C C . ALA A 1 117 ? 22.932 -1.237 -12.312 1.00 95.31 117 ALA A C 1
ATOM 865 O O . ALA A 1 117 ? 22.118 -2.164 -12.299 1.00 95.31 117 ALA A O 1
ATOM 866 N N . PRO A 1 118 ? 23.020 -0.377 -13.345 1.00 95.81 118 PRO A N 1
ATOM 867 C CA . PRO A 1 118 ? 22.094 -0.377 -14.481 1.00 95.81 118 PRO A CA 1
ATOM 868 C C . PRO A 1 118 ? 21.836 -1.755 -15.098 1.00 95.81 118 PRO A C 1
ATOM 870 O O . PRO A 1 118 ? 20.687 -2.152 -15.265 1.00 95.81 118 PRO A O 1
ATOM 873 N N . GLN A 1 119 ? 22.896 -2.524 -15.364 1.00 95.50 119 GLN A N 1
ATOM 874 C CA . GLN A 1 119 ? 22.797 -3.840 -16.000 1.00 95.50 119 GLN A CA 1
ATOM 875 C C . GLN A 1 119 ? 22.089 -4.905 -15.144 1.00 95.50 119 GLN A C 1
ATOM 877 O O . GLN A 1 119 ? 21.676 -5.934 -15.674 1.00 95.50 119 GLN A O 1
ATOM 882 N N . ASP A 1 120 ? 21.945 -4.661 -13.839 1.00 96.12 120 ASP A N 1
ATOM 883 C CA . ASP A 1 120 ? 21.353 -5.599 -12.886 1.00 96.12 120 ASP A CA 1
ATOM 884 C C . ASP A 1 120 ? 19.923 -5.203 -12.485 1.00 96.12 120 ASP A C 1
ATOM 886 O O . ASP A 1 120 ? 19.250 -5.986 -11.817 1.00 96.12 120 ASP A O 1
ATOM 890 N N . ALA A 1 121 ? 19.442 -4.013 -12.873 1.00 93.44 121 ALA A N 1
ATOM 891 C CA . ALA A 1 121 ? 18.187 -3.436 -12.379 1.00 93.44 121 ALA A CA 1
ATOM 892 C C . ALA A 1 121 ? 16.987 -4.388 -12.539 1.00 93.44 121 ALA A C 1
ATOM 894 O O . ALA A 1 121 ? 16.382 -4.778 -11.539 1.00 93.44 121 ALA A O 1
ATOM 895 N N . LEU A 1 122 ? 16.722 -4.853 -13.766 1.00 95.00 122 LEU A N 1
ATOM 896 C CA . LEU A 1 122 ? 15.602 -5.761 -14.060 1.00 95.00 122 LEU A CA 1
ATOM 897 C C . LEU A 1 122 ? 15.732 -7.104 -13.322 1.00 95.00 122 LEU A C 1
ATOM 899 O O . LEU A 1 122 ? 14.765 -7.641 -12.779 1.00 95.00 122 LEU A O 1
ATOM 903 N N . ALA A 1 123 ? 16.949 -7.657 -13.272 1.00 96.50 123 ALA A N 1
ATOM 904 C CA . ALA A 1 123 ? 17.210 -8.929 -12.602 1.00 96.50 123 ALA A CA 1
ATOM 905 C C . ALA A 1 123 ? 17.015 -8.820 -11.082 1.00 96.50 123 ALA A C 1
ATOM 907 O O . ALA A 1 123 ? 16.495 -9.744 -10.453 1.00 96.50 123 ALA A O 1
ATOM 908 N N . VAL A 1 124 ? 17.397 -7.688 -10.487 1.00 96.62 124 VAL A N 1
ATOM 909 C CA . VAL A 1 124 ? 17.203 -7.418 -9.061 1.00 96.62 124 VAL A CA 1
ATOM 910 C C . VAL A 1 124 ? 15.723 -7.265 -8.736 1.00 96.62 124 VAL A C 1
ATOM 912 O O . VAL A 1 124 ? 15.282 -7.879 -7.764 1.00 96.62 124 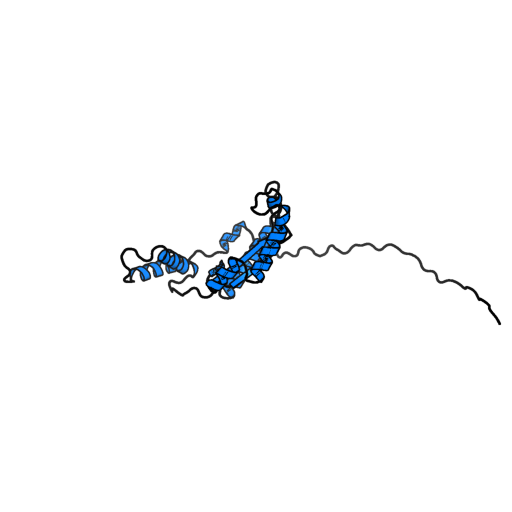VAL A O 1
ATOM 915 N N . THR A 1 125 ? 14.940 -6.536 -9.536 1.00 97.25 125 THR A N 1
ATOM 916 C CA . THR A 1 125 ? 13.483 -6.448 -9.343 1.00 97.25 125 THR A CA 1
ATOM 917 C C . THR A 1 125 ? 12.845 -7.834 -9.390 1.00 97.25 125 THR A C 1
ATOM 919 O O . THR A 1 125 ? 12.161 -8.226 -8.443 1.00 97.25 125 THR A O 1
ATOM 922 N N . ALA A 1 126 ? 13.157 -8.639 -10.412 1.00 97.50 126 ALA A N 1
ATOM 923 C CA . ALA A 1 126 ? 12.662 -10.011 -10.521 1.00 97.50 126 ALA A CA 1
ATOM 924 C C . ALA A 1 126 ? 13.073 -10.893 -9.323 1.00 97.50 126 ALA A C 1
ATOM 926 O O . ALA A 1 126 ? 12.272 -11.682 -8.818 1.00 97.50 126 ALA A O 1
ATOM 927 N N . ALA A 1 127 ? 14.302 -10.749 -8.821 1.00 97.19 127 ALA A N 1
ATOM 928 C CA . ALA A 1 127 ? 14.758 -11.469 -7.633 1.00 97.19 127 ALA A CA 1
ATOM 929 C C . ALA A 1 127 ? 14.026 -11.020 -6.355 1.00 97.19 127 ALA A C 1
ATOM 931 O O . ALA A 1 127 ? 13.744 -11.849 -5.488 1.00 97.19 127 ALA A O 1
ATOM 932 N N . ARG A 1 128 ? 13.696 -9.727 -6.225 1.00 96.69 128 ARG A N 1
ATOM 933 C CA . ARG A 1 128 ? 12.920 -9.193 -5.092 1.00 96.69 128 ARG A CA 1
ATOM 934 C C . ARG A 1 128 ? 11.474 -9.663 -5.112 1.00 96.69 128 ARG A C 1
ATOM 936 O O . ARG A 1 128 ? 10.974 -10.044 -4.061 1.00 96.69 128 ARG A O 1
ATOM 943 N N . VAL A 1 129 ? 10.848 -9.683 -6.285 1.00 97.38 129 VAL A N 1
ATOM 944 C CA . VAL A 1 129 ? 9.506 -10.241 -6.508 1.00 97.38 129 VAL A CA 1
ATOM 945 C C . VAL A 1 129 ? 9.461 -11.682 -6.009 1.00 97.38 129 VAL A C 1
ATOM 947 O O . VAL A 1 129 ? 8.726 -11.966 -5.069 1.00 97.38 129 VAL A O 1
ATOM 950 N N . ARG A 1 130 ? 10.354 -12.548 -6.511 1.00 97.31 130 ARG A N 1
ATOM 951 C CA . ARG A 1 130 ? 10.447 -13.951 -6.064 1.00 97.31 130 ARG A CA 1
ATOM 952 C C . ARG A 1 130 ? 10.681 -14.072 -4.563 1.00 97.31 130 ARG A C 1
ATOM 954 O O . ARG A 1 130 ? 10.031 -14.856 -3.885 1.00 97.31 130 ARG A O 1
ATOM 961 N N . GLN A 1 131 ? 11.583 -13.252 -4.021 1.00 97.00 131 GLN A N 1
ATOM 962 C CA . GLN A 1 131 ? 11.833 -13.230 -2.585 1.00 97.00 131 GLN A CA 1
ATOM 963 C C . GLN A 1 131 ? 10.566 -12.890 -1.785 1.00 97.00 131 GLN A C 1
ATOM 965 O O . GLN A 1 131 ? 10.388 -13.461 -0.717 1.00 97.00 131 GLN A O 1
ATOM 970 N N . ILE A 1 132 ? 9.712 -11.976 -2.253 1.00 96.44 132 ILE A N 1
ATOM 971 C CA . ILE A 1 132 ? 8.452 -11.627 -1.582 1.00 96.44 132 ILE A CA 1
ATOM 972 C C . ILE A 1 132 ? 7.420 -12.753 -1.724 1.00 96.44 132 ILE A C 1
ATOM 974 O O . ILE A 1 132 ? 6.756 -13.067 -0.738 1.00 96.44 132 ILE A O 1
ATOM 978 N N . GLU A 1 133 ? 7.314 -13.380 -2.899 1.00 95.38 133 GLU A N 1
ATOM 979 C CA . GLU A 1 133 ? 6.430 -14.535 -3.139 1.00 95.38 133 GLU A CA 1
ATOM 980 C C . GLU A 1 133 ? 6.757 -15.707 -2.207 1.00 95.38 133 GLU A C 1
ATOM 982 O O . GLU A 1 133 ? 5.859 -16.305 -1.618 1.00 95.38 133 GLU A O 1
ATOM 987 N N . ASP A 1 134 ? 8.047 -15.958 -1.974 1.00 95.88 134 ASP A N 1
ATOM 988 C CA . ASP A 1 134 ? 8.531 -16.963 -1.021 1.00 95.88 134 ASP A CA 1
ATOM 989 C C . ASP A 1 134 ? 8.323 -16.548 0.455 1.00 95.88 134 ASP A C 1
ATOM 991 O O . ASP A 1 134 ? 8.763 -17.230 1.386 1.00 95.88 134 ASP A O 1
ATOM 995 N N . GLY A 1 135 ? 7.704 -15.389 0.708 1.00 93.50 135 GLY A N 1
ATOM 996 C CA . GLY A 1 135 ? 7.566 -14.791 2.036 1.00 93.50 135 GLY A CA 1
ATOM 997 C C . GLY A 1 135 ? 8.900 -14.324 2.629 1.00 93.50 135 GLY A C 1
ATOM 998 O O . GLY A 1 135 ? 9.004 -14.054 3.825 1.00 93.50 135 GLY A O 1
ATOM 999 N N . GLY A 1 136 ? 9.960 -14.245 1.841 1.00 94.19 136 GLY A N 1
ATOM 1000 C CA . GLY A 1 136 ? 11.270 -13.767 2.254 1.00 94.19 136 GLY A CA 1
ATOM 1001 C C . GLY A 1 136 ? 11.382 -12.240 2.309 1.00 94.19 136 GLY A C 1
ATOM 1002 O O . GLY A 1 136 ? 10.417 -11.482 2.192 1.00 94.19 136 GLY A O 1
ATOM 1003 N N . GLY A 1 137 ? 12.618 -11.776 2.503 1.00 94.94 137 GLY A N 1
ATOM 1004 C CA . GLY A 1 137 ? 12.936 -10.349 2.549 1.00 94.94 137 GLY A CA 1
ATOM 1005 C C . GLY A 1 137 ? 12.366 -9.629 3.774 1.00 94.94 137 GLY A C 1
ATOM 1006 O O . GLY A 1 137 ? 11.730 -10.224 4.644 1.00 94.94 137 GLY A O 1
ATOM 1007 N N . ALA A 1 138 ? 12.618 -8.321 3.854 1.00 94.94 138 ALA A N 1
ATOM 1008 C CA . ALA A 1 138 ? 12.145 -7.507 4.972 1.00 94.94 138 ALA A CA 1
ATOM 1009 C C . ALA A 1 138 ? 10.610 -7.483 5.044 1.00 94.94 138 ALA A C 1
ATOM 1011 O O . ALA A 1 138 ? 10.056 -7.674 6.123 1.00 94.94 138 ALA A O 1
ATOM 1012 N N . THR A 1 139 ? 9.935 -7.332 3.898 1.00 95.38 139 THR A N 1
ATOM 1013 C CA . THR A 1 139 ? 8.468 -7.312 3.808 1.00 95.38 139 THR A CA 1
ATOM 1014 C C . THR A 1 139 ? 7.854 -8.598 4.346 1.00 95.38 139 THR A C 1
ATOM 1016 O O . THR A 1 139 ? 7.027 -8.539 5.249 1.00 95.38 139 THR A O 1
ATOM 1019 N N . GLY A 1 140 ? 8.292 -9.767 3.865 1.00 95.12 140 GLY A N 1
ATOM 1020 C CA . GLY A 1 140 ? 7.734 -11.040 4.315 1.00 95.12 140 GLY A CA 1
ATOM 1021 C C . GLY A 1 140 ? 8.048 -11.354 5.782 1.00 95.12 140 GLY A C 1
ATOM 1022 O O . GLY A 1 140 ? 7.191 -11.868 6.503 1.00 95.12 140 GLY A O 1
ATOM 1023 N N . VAL A 1 141 ? 9.247 -10.997 6.266 1.00 95.81 141 VAL A N 1
ATOM 1024 C CA . VAL A 1 141 ? 9.619 -11.146 7.686 1.00 95.81 141 VAL A CA 1
ATOM 1025 C C . VAL A 1 141 ? 8.753 -10.269 8.590 1.00 95.81 141 VAL A C 1
ATOM 1027 O O . VAL A 1 141 ? 8.195 -10.780 9.561 1.00 95.81 141 VAL A O 1
ATOM 1030 N N . LEU A 1 142 ? 8.622 -8.977 8.280 1.00 96.50 142 LEU A N 1
ATOM 1031 C CA . LEU A 1 142 ? 7.825 -8.045 9.081 1.00 96.50 142 LEU A CA 1
ATOM 1032 C C . LEU A 1 142 ? 6.337 -8.389 9.023 1.00 96.50 142 LEU A C 1
ATOM 1034 O O . LEU A 1 142 ? 5.677 -8.374 10.060 1.00 96.50 142 LEU A O 1
ATOM 1038 N N . ALA A 1 143 ? 5.827 -8.772 7.851 1.00 96.44 143 ALA A N 1
ATOM 1039 C CA . ALA A 1 143 ? 4.442 -9.196 7.705 1.00 96.44 143 ALA A CA 1
ATOM 1040 C C . ALA A 1 143 ? 4.131 -10.387 8.622 1.00 96.44 143 ALA A C 1
ATOM 1042 O O . ALA A 1 143 ? 3.217 -10.303 9.438 1.00 96.44 143 ALA A O 1
ATOM 1043 N N . ARG A 1 144 ? 4.960 -11.443 8.608 1.00 95.38 144 ARG A N 1
ATOM 1044 C CA . ARG A 1 144 ? 4.787 -12.580 9.531 1.00 95.38 144 ARG A CA 1
ATOM 1045 C C . ARG A 1 144 ? 4.893 -12.188 10.999 1.00 95.38 144 ARG A C 1
ATOM 1047 O O . ARG A 1 144 ? 4.111 -12.686 11.802 1.00 95.38 144 ARG A O 1
ATOM 1054 N N . LEU A 1 145 ? 5.857 -11.336 11.356 1.00 96.12 145 LEU A N 1
ATOM 1055 C CA . LEU A 1 145 ? 6.051 -10.902 12.743 1.00 96.12 145 LEU A CA 1
ATOM 1056 C C . LEU A 1 145 ? 4.800 -10.209 13.303 1.00 96.12 145 LEU A C 1
ATOM 1058 O O . LEU A 1 145 ? 4.506 -10.344 14.488 1.00 96.12 145 LEU A O 1
ATOM 1062 N N . HIS A 1 146 ? 4.064 -9.502 12.446 1.00 95.44 146 HIS A N 1
ATOM 1063 C CA . HIS A 1 146 ? 2.867 -8.749 12.810 1.00 95.44 146 HIS A CA 1
ATOM 1064 C C . HIS A 1 146 ? 1.553 -9.418 12.381 1.00 95.44 146 HIS A C 1
ATOM 1066 O O . HIS A 1 146 ? 0.502 -8.795 12.487 1.00 95.44 146 HIS A O 1
ATOM 1072 N N . GLY A 1 147 ? 1.590 -10.669 11.907 1.00 95.19 147 GLY A N 1
ATOM 1073 C CA . GLY A 1 147 ? 0.395 -11.389 11.454 1.00 95.19 147 GLY A CA 1
ATOM 1074 C C . GLY A 1 147 ? -0.279 -10.796 10.209 1.00 95.19 147 GLY A C 1
ATOM 1075 O O . GLY A 1 147 ? -1.428 -11.124 9.931 1.00 95.19 147 GLY A O 1
ATOM 1076 N N . ALA A 1 148 ? 0.415 -9.939 9.459 1.00 97.25 148 ALA A N 1
ATOM 1077 C CA . ALA A 1 148 ? -0.080 -9.377 8.212 1.00 97.25 148 ALA A CA 1
ATOM 1078 C C . ALA A 1 148 ? 0.142 -10.345 7.041 1.00 97.25 148 ALA A C 1
ATOM 1080 O O . ALA A 1 148 ? 1.098 -11.127 7.029 1.00 97.25 148 ALA A O 1
ATOM 1081 N N . THR A 1 149 ? -0.706 -10.261 6.017 1.00 96.88 149 THR A N 1
ATOM 1082 C CA . THR A 1 149 ? -0.478 -10.976 4.749 1.00 96.88 149 THR A CA 1
ATOM 1083 C C . THR A 1 149 ? 0.099 -10.048 3.695 1.00 96.88 149 THR A C 1
ATOM 1085 O O . THR A 1 149 ? -0.132 -8.845 3.751 1.00 96.88 149 THR A O 1
ATOM 1088 N N . VAL A 1 150 ? 0.795 -10.606 2.704 1.00 97.88 150 VAL A N 1
ATOM 1089 C CA . VAL A 1 150 ? 1.362 -9.846 1.584 1.00 97.88 150 VAL A CA 1
ATOM 1090 C C . VAL A 1 150 ? 0.731 -10.318 0.279 1.00 97.88 150 VAL A C 1
ATOM 1092 O O . VAL A 1 150 ? 0.724 -11.517 0.005 1.00 97.88 150 VAL A O 1
ATOM 1095 N N . ARG A 1 151 ? 0.231 -9.380 -0.524 1.00 97.25 151 ARG A N 1
ATOM 1096 C CA . ARG A 1 151 ? -0.171 -9.582 -1.915 1.00 97.25 151 ARG A CA 1
ATOM 1097 C C . ARG A 1 151 ? 0.825 -8.867 -2.814 1.00 97.25 151 ARG A C 1
ATOM 1099 O O . ARG A 1 151 ? 1.046 -7.671 -2.662 1.00 97.25 151 ARG A O 1
ATOM 1106 N N . LEU A 1 152 ? 1.418 -9.599 -3.746 1.00 97.62 152 LEU A N 1
ATOM 1107 C CA . LEU A 1 152 ? 2.299 -9.036 -4.760 1.00 97.62 152 LEU A CA 1
ATOM 1108 C C . LEU A 1 152 ? 1.517 -8.840 -6.059 1.00 97.62 152 LEU A C 1
ATOM 1110 O O . LEU A 1 152 ? 0.753 -9.714 -6.466 1.00 97.62 152 LEU A O 1
ATOM 1114 N N . VAL A 1 153 ? 1.704 -7.688 -6.689 1.00 97.56 153 VAL A N 1
ATOM 1115 C CA . VAL A 1 153 ? 1.064 -7.301 -7.943 1.00 97.56 153 VAL A CA 1
ATOM 1116 C C . VAL A 1 153 ? 2.169 -6.918 -8.918 1.00 97.56 153 VAL A C 1
ATOM 1118 O O . VAL A 1 153 ? 2.845 -5.908 -8.727 1.00 97.56 153 VAL A O 1
ATOM 1121 N N . ASP A 1 154 ? 2.375 -7.733 -9.951 1.00 96.31 154 ASP A N 1
ATOM 1122 C CA . ASP A 1 154 ? 3.221 -7.360 -11.088 1.00 96.31 154 ASP A CA 1
ATOM 1123 C C . ASP A 1 154 ? 2.472 -6.321 -11.923 1.00 96.31 154 ASP A C 1
ATOM 1125 O O . ASP A 1 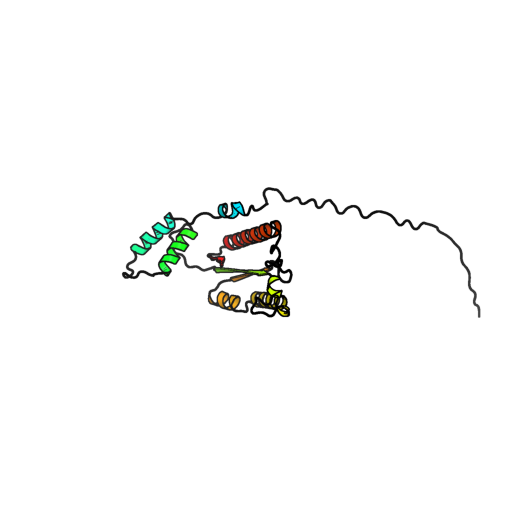154 ? 1.469 -6.628 -12.567 1.00 96.31 154 ASP A O 1
ATOM 1129 N N . VAL A 1 155 ? 2.958 -5.083 -11.884 1.00 95.25 155 VAL A N 1
ATOM 1130 C CA . VAL A 1 155 ? 2.489 -4.008 -12.758 1.00 95.25 155 VAL A CA 1
ATOM 1131 C C . VAL A 1 155 ? 3.283 -4.040 -14.061 1.00 95.25 155 VAL A C 1
ATOM 1133 O O . VAL A 1 155 ? 2.716 -4.028 -15.156 1.00 95.25 155 VAL A O 1
ATOM 1136 N N . SER A 1 156 ? 4.612 -4.088 -13.961 1.00 95.50 156 SER A N 1
ATOM 1137 C CA . SER A 1 156 ? 5.491 -3.907 -15.118 1.00 95.50 156 SER A CA 1
ATOM 1138 C C . SER A 1 156 ? 6.879 -4.545 -14.963 1.00 95.50 156 SER A C 1
ATOM 1140 O O . SER A 1 156 ? 7.868 -4.047 -15.500 1.00 95.50 156 SER A O 1
ATOM 1142 N N . VAL A 1 157 ? 6.992 -5.655 -14.231 1.00 96.94 157 VAL A N 1
ATOM 1143 C CA . VAL A 1 157 ? 8.281 -6.335 -14.012 1.00 96.94 157 VAL A CA 1
ATOM 1144 C C . VAL A 1 157 ? 8.843 -6.844 -15.344 1.00 96.94 157 VAL A C 1
ATOM 1146 O O . VAL A 1 157 ? 8.175 -7.557 -16.097 1.00 96.94 157 VAL A O 1
ATOM 1149 N N . GLY A 1 158 ? 10.074 -6.444 -15.666 1.00 96.12 158 GLY A N 1
ATOM 1150 C CA . GLY A 1 158 ? 10.725 -6.693 -16.954 1.00 96.12 158 GLY A CA 1
ATOM 1151 C C . GLY A 1 158 ? 10.142 -5.903 -18.134 1.00 96.12 158 GLY A C 1
ATOM 1152 O O . GLY A 1 158 ? 10.562 -6.119 -19.269 1.00 96.12 158 GLY A O 1
ATOM 1153 N N . ARG A 1 159 ? 9.179 -5.007 -17.886 1.00 95.69 159 ARG A N 1
ATOM 1154 C CA . ARG A 1 159 ? 8.521 -4.137 -18.874 1.00 95.69 159 ARG A CA 1
ATOM 1155 C C . ARG A 1 159 ? 8.617 -2.684 -18.390 1.00 95.69 159 ARG A C 1
ATOM 1157 O O . ARG A 1 159 ? 7.611 -2.128 -17.956 1.00 95.69 159 ARG A O 1
ATOM 1164 N N . PRO A 1 160 ? 9.821 -2.099 -18.362 1.00 95.25 160 PRO A N 1
ATOM 1165 C CA . PRO A 1 160 ? 10.055 -0.843 -17.666 1.00 95.25 160 PRO A CA 1
ATOM 1166 C C . PRO A 1 160 ? 9.229 0.321 -18.225 1.00 95.25 160 PRO A C 1
ATOM 1168 O O . PRO A 1 160 ? 8.863 0.347 -19.399 1.00 95.25 160 PRO A O 1
ATOM 1171 N N . SER A 1 161 ? 8.932 1.291 -17.360 1.00 96.31 161 SER A N 1
ATOM 1172 C CA . SER A 1 161 ? 8.345 2.568 -17.777 1.00 96.31 161 SER A CA 1
ATOM 1173 C C . SER A 1 161 ? 9.323 3.380 -18.627 1.00 96.31 161 SER A C 1
ATOM 1175 O O . SER A 1 161 ? 10.534 3.242 -18.453 1.00 96.31 161 SER A O 1
ATOM 1177 N N . GLY A 1 162 ? 8.800 4.330 -19.404 1.00 95.25 162 GLY A N 1
ATOM 1178 C CA . GLY A 1 162 ? 9.589 5.275 -20.191 1.00 95.25 162 GLY A CA 1
ATOM 1179 C C . GLY A 1 162 ? 10.578 6.105 -19.366 1.00 95.25 162 GLY A C 1
ATOM 1180 O O . GLY A 1 162 ? 10.477 6.244 -18.135 1.00 95.25 162 GLY A O 1
ATOM 1181 N N . ARG A 1 163 ? 11.560 6.675 -20.065 1.00 96.44 163 ARG A N 1
ATOM 1182 C CA . ARG A 1 163 ? 12.646 7.453 -19.460 1.00 96.44 163 ARG A CA 1
ATOM 1183 C C . ARG A 1 163 ? 12.204 8.868 -19.111 1.00 96.44 163 ARG A C 1
ATOM 1185 O O . ARG A 1 163 ? 12.307 9.780 -19.927 1.00 96.44 163 ARG A O 1
ATOM 1192 N N . ILE A 1 164 ? 11.815 9.065 -17.850 1.00 96.75 164 ILE A N 1
ATOM 1193 C CA . ILE A 1 164 ? 11.282 10.340 -17.332 1.00 96.75 164 ILE A CA 1
ATOM 1194 C C . ILE A 1 164 ? 12.207 11.558 -17.479 1.00 96.75 164 ILE A C 1
ATOM 1196 O O . ILE A 1 164 ? 11.763 12.691 -17.323 1.00 96.75 164 ILE A O 1
ATOM 1200 N N . ASP A 1 165 ? 13.494 11.359 -17.784 1.00 97.06 165 ASP A N 1
ATOM 1201 C CA . ASP A 1 165 ? 14.407 12.450 -18.134 1.00 97.06 165 ASP A CA 1
ATOM 1202 C C . ASP A 1 165 ? 14.178 13.017 -19.550 1.00 97.06 165 ASP A C 1
ATOM 1204 O O . ASP A 1 165 ? 14.763 14.046 -19.893 1.00 97.06 165 ASP A O 1
ATOM 1208 N N . ARG A 1 166 ? 13.371 12.352 -20.388 1.00 96.94 166 ARG A N 1
ATOM 1209 C CA . ARG A 1 166 ? 13.187 12.674 -21.817 1.00 96.94 166 ARG A CA 1
ATOM 1210 C C . ARG A 1 166 ? 11.750 12.579 -22.309 1.00 96.94 166 ARG A C 1
ATOM 1212 O O . ARG A 1 166 ? 11.407 13.266 -23.266 1.00 96.94 166 ARG A O 1
ATOM 1219 N N . GLU A 1 167 ? 10.947 11.729 -21.694 1.00 96.19 167 GLU A N 1
ATOM 1220 C CA . GLU A 1 167 ? 9.582 11.423 -22.113 1.00 96.19 167 GLU A CA 1
ATOM 1221 C C . GLU A 1 167 ? 8.706 11.093 -20.903 1.00 96.19 167 GLU A C 1
ATOM 1223 O O . GLU A 1 167 ? 9.200 10.946 -19.787 1.00 96.19 167 GLU A O 1
ATOM 1228 N N . ASP A 1 168 ? 7.401 10.967 -21.117 1.00 96.12 168 ASP A N 1
ATOM 1229 C CA . ASP A 1 168 ? 6.493 10.526 -20.065 1.00 96.12 168 ASP A CA 1
ATOM 1230 C C . ASP A 1 168 ? 6.742 9.050 -19.710 1.00 96.12 168 ASP A C 1
ATOM 1232 O O . ASP A 1 168 ? 7.033 8.223 -20.573 1.00 96.12 168 ASP A O 1
ATOM 1236 N N . ALA A 1 169 ? 6.582 8.693 -18.431 1.00 95.81 169 ALA A N 1
ATOM 1237 C CA . ALA A 1 169 ? 6.778 7.317 -17.956 1.00 95.81 169 ALA A CA 1
ATOM 1238 C C . ALA A 1 169 ? 5.819 6.312 -18.622 1.00 95.81 169 ALA A C 1
ATOM 1240 O O . ALA A 1 169 ? 6.156 5.141 -18.792 1.00 95.81 169 ALA A O 1
ATOM 1241 N N . ALA A 1 170 ? 4.608 6.763 -18.942 1.00 94.94 170 ALA A N 1
ATOM 1242 C CA . ALA A 1 170 ? 3.550 5.967 -19.538 1.00 94.94 170 ALA A CA 1
ATOM 1243 C C . ALA A 1 170 ? 2.524 6.895 -20.213 1.00 94.94 170 ALA A C 1
ATOM 1245 O O . ALA A 1 170 ? 2.302 8.010 -19.730 1.00 94.94 170 ALA A O 1
ATOM 1246 N N . PRO A 1 171 ? 1.840 6.452 -21.282 1.00 93.56 171 PRO A N 1
ATOM 1247 C CA . PRO A 1 171 ? 0.685 7.162 -21.818 1.00 93.56 171 PRO A CA 1
ATOM 1248 C C . PRO A 1 171 ? -0.431 7.287 -20.774 1.00 93.56 171 PRO A C 1
ATOM 1250 O O . PRO A 1 171 ? -0.639 6.383 -19.963 1.00 93.56 171 PRO A O 1
ATOM 1253 N N . ARG A 1 172 ? -1.228 8.363 -20.846 1.00 90.81 172 ARG A N 1
ATOM 1254 C CA . ARG A 1 172 ? -2.328 8.616 -19.895 1.00 90.81 172 ARG A CA 1
ATOM 1255 C C . ARG A 1 172 ? -3.274 7.421 -19.721 1.00 90.81 172 ARG A C 1
ATOM 1257 O O . ARG A 1 172 ? -3.613 7.090 -18.592 1.00 90.81 172 ARG A O 1
ATOM 1264 N N . ALA A 1 173 ? -3.647 6.750 -20.811 1.00 90.44 173 ALA A N 1
ATOM 1265 C CA . ALA A 1 173 ? -4.540 5.590 -20.762 1.00 90.44 173 ALA A CA 1
ATOM 1266 C C . ALA A 1 173 ? -3.978 4.439 -19.905 1.00 90.44 173 ALA A C 1
ATOM 1268 O O . ALA A 1 173 ? -4.715 3.814 -19.148 1.00 90.44 173 ALA A O 1
ATOM 1269 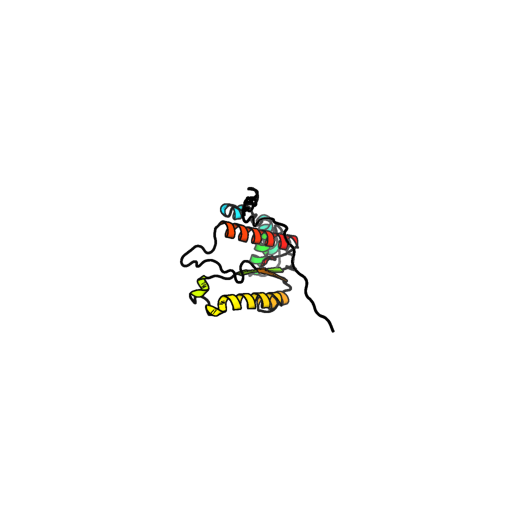N N . GLN A 1 174 ? -2.663 4.204 -19.966 1.00 91.44 174 GLN A N 1
ATOM 1270 C CA . GLN A 1 174 ? -1.999 3.187 -19.149 1.00 91.44 174 GLN A CA 1
ATOM 1271 C C . GLN A 1 174 ? -1.976 3.586 -17.665 1.00 91.44 174 GLN A C 1
ATOM 1273 O O . GLN A 1 174 ? -2.122 2.735 -16.793 1.00 91.44 174 GLN A O 1
ATOM 1278 N N . ILE A 1 175 ? -1.832 4.882 -17.364 1.00 91.94 175 ILE A N 1
ATOM 1279 C CA . ILE A 1 175 ? -1.921 5.399 -15.989 1.00 91.94 175 ILE A CA 1
ATOM 1280 C C . ILE A 1 175 ? -3.342 5.207 -15.446 1.00 91.94 175 ILE A C 1
ATOM 1282 O O . ILE A 1 175 ? -3.512 4.708 -14.338 1.00 91.94 175 ILE A O 1
ATOM 1286 N N . GLU A 1 176 ? -4.364 5.559 -16.227 1.00 91.44 176 GLU A N 1
ATOM 1287 C CA . GLU A 1 176 ? -5.773 5.363 -15.863 1.00 91.44 176 GLU A CA 1
ATOM 1288 C C . GLU A 1 176 ? -6.101 3.888 -15.599 1.00 91.44 176 GLU A C 1
ATOM 1290 O O . GLU A 1 176 ? -6.800 3.572 -14.635 1.00 91.44 176 GLU A O 1
ATOM 1295 N N . GLU A 1 177 ? -5.573 2.978 -16.419 1.00 91.06 177 GLU A N 1
ATOM 1296 C CA . GLU A 1 177 ? -5.698 1.535 -16.213 1.00 91.06 177 GLU A CA 1
ATOM 1297 C C . GLU A 1 177 ? -4.999 1.071 -14.929 1.00 91.06 177 GLU A C 1
ATOM 1299 O O . GLU A 1 177 ? -5.606 0.362 -14.125 1.00 91.06 177 GLU A O 1
ATOM 1304 N N . ALA A 1 178 ? -3.762 1.514 -14.686 1.00 92.88 178 ALA A N 1
ATOM 1305 C CA . ALA A 1 178 ? -3.010 1.157 -13.486 1.00 92.88 178 ALA A CA 1
ATOM 1306 C C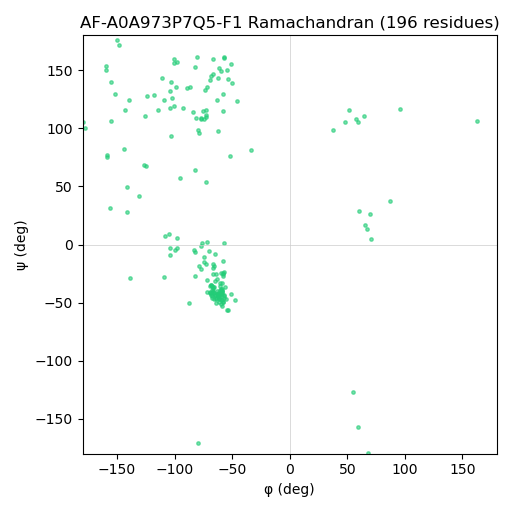 . ALA A 1 178 ? -3.690 1.661 -12.202 1.00 92.88 178 ALA A C 1
ATOM 1308 O O . ALA A 1 178 ? -3.793 0.918 -11.224 1.00 92.88 178 ALA A O 1
ATOM 1309 N N . VAL A 1 179 ? -4.208 2.895 -12.202 1.00 92.94 179 VAL A N 1
ATOM 1310 C CA . VAL A 1 179 ? -4.958 3.444 -11.061 1.00 92.94 179 VAL A CA 1
ATOM 1311 C C . VAL A 1 179 ? -6.255 2.665 -10.850 1.00 92.94 179 VAL A C 1
ATOM 1313 O O . VAL A 1 179 ? -6.553 2.294 -9.717 1.00 92.94 179 VAL A O 1
ATOM 1316 N N . ARG A 1 180 ? -6.998 2.344 -11.918 1.00 91.44 180 ARG A N 1
ATOM 1317 C CA . ARG A 1 180 ? -8.220 1.529 -11.820 1.00 91.44 180 ARG A CA 1
ATOM 1318 C C . ARG A 1 180 ? -7.933 0.146 -11.239 1.00 91.44 180 ARG A C 1
ATOM 1320 O O . ARG A 1 180 ? -8.676 -0.312 -10.375 1.00 91.44 180 ARG A O 1
ATOM 1327 N N . ALA A 1 181 ? -6.850 -0.497 -11.671 1.00 93.69 181 ALA A N 1
ATOM 1328 C CA . ALA A 1 181 ? -6.415 -1.769 -11.106 1.00 93.69 181 ALA A CA 1
ATOM 1329 C C . ALA A 1 181 ? -6.083 -1.632 -9.611 1.00 93.69 181 ALA A C 1
ATOM 1331 O O . ALA A 1 181 ? -6.500 -2.471 -8.818 1.00 93.69 181 ALA A O 1
ATOM 1332 N N . GLY A 1 182 ? -5.395 -0.555 -9.215 1.00 94.69 182 GLY A N 1
ATOM 1333 C CA . GLY A 1 182 ? -5.103 -0.248 -7.813 1.00 94.69 182 GLY A CA 1
ATOM 1334 C C . GLY A 1 182 ? -6.360 -0.075 -6.955 1.00 94.69 182 GLY A C 1
ATOM 1335 O O . GLY A 1 182 ? -6.446 -0.687 -5.892 1.00 94.69 182 GLY A O 1
ATOM 1336 N N . VAL A 1 183 ? -7.349 0.687 -7.436 1.00 93.38 183 VAL A N 1
ATOM 1337 C CA . VAL A 1 183 ? -8.655 0.858 -6.769 1.00 93.38 183 VAL A CA 1
ATOM 1338 C C . VAL A 1 183 ? -9.358 -0.490 -6.617 1.00 93.38 183 VAL A C 1
ATOM 1340 O O . VAL A 1 183 ? -9.692 -0.879 -5.504 1.00 93.38 183 VAL A O 1
ATOM 1343 N N . ALA A 1 184 ? -9.476 -1.261 -7.700 1.00 93.50 184 ALA A N 1
ATOM 1344 C CA . ALA A 1 184 ? -10.124 -2.571 -7.663 1.00 93.50 184 ALA A CA 1
ATOM 1345 C C . ALA A 1 184 ? -9.423 -3.557 -6.709 1.00 93.50 184 ALA A C 1
ATOM 1347 O O . ALA A 1 184 ? -10.073 -4.377 -6.062 1.00 93.50 184 ALA A O 1
ATOM 1348 N N . ILE A 1 185 ? -8.091 -3.493 -6.607 1.00 96.94 185 ILE A N 1
ATOM 1349 C CA . ILE A 1 185 ? -7.325 -4.292 -5.646 1.00 96.94 185 ILE A CA 1
ATOM 1350 C C . ILE A 1 185 ? -7.620 -3.840 -4.214 1.00 96.94 185 ILE A C 1
ATOM 1352 O O . ILE A 1 185 ? -7.861 -4.696 -3.368 1.00 96.94 185 ILE A O 1
ATOM 1356 N N . ALA A 1 186 ? -7.615 -2.534 -3.943 1.00 94.81 186 ALA A N 1
ATOM 1357 C CA . ALA A 1 186 ? -7.911 -1.999 -2.617 1.00 94.81 186 ALA A CA 1
ATOM 1358 C C . ALA A 1 186 ? -9.326 -2.377 -2.155 1.00 94.81 186 ALA A C 1
ATOM 1360 O O . ALA A 1 186 ? -9.479 -2.869 -1.036 1.00 94.81 186 ALA A O 1
ATOM 1361 N N . ASP A 1 187 ? -10.321 -2.242 -3.033 1.00 94.25 187 ASP A N 1
ATOM 1362 C CA . ASP A 1 187 ? -11.706 -2.636 -2.766 1.00 94.25 187 ASP A CA 1
ATOM 1363 C C . ASP A 1 187 ? -11.803 -4.136 -2.480 1.00 94.25 187 ASP A C 1
ATOM 1365 O O . ASP A 1 187 ? -12.365 -4.541 -1.467 1.00 94.25 187 ASP A O 1
ATOM 1369 N N . ALA A 1 188 ? -11.164 -4.977 -3.299 1.00 96.69 188 ALA A N 1
ATOM 1370 C CA . ALA A 1 188 ? -11.161 -6.421 -3.080 1.00 96.69 188 ALA A CA 1
ATOM 1371 C C . ALA A 1 188 ? -10.528 -6.819 -1.732 1.00 96.69 188 ALA A C 1
ATOM 1373 O O . ALA A 1 188 ? -11.019 -7.727 -1.056 1.00 96.69 188 ALA A O 1
ATOM 1374 N N . GLU A 1 189 ? -9.441 -6.159 -1.316 1.00 97.44 189 GLU A N 1
ATOM 1375 C CA . GLU A 1 189 ? -8.846 -6.409 -0.002 1.00 97.44 189 GLU A CA 1
ATOM 1376 C C . GLU A 1 189 ? -9.758 -5.917 1.134 1.00 97.44 189 GLU A C 1
ATOM 1378 O O . GLU A 1 189 ? -9.928 -6.633 2.127 1.00 97.44 189 GLU A O 1
ATOM 1383 N N . ALA A 1 190 ? -10.381 -4.743 0.989 1.00 93.69 190 ALA A N 1
ATOM 1384 C CA . ALA A 1 190 ? -11.330 -4.197 1.958 1.00 93.69 190 ALA A CA 1
ATOM 1385 C C . ALA A 1 190 ? -12.562 -5.105 2.122 1.00 93.69 190 ALA A C 1
ATOM 1387 O O . ALA A 1 190 ? -12.910 -5.462 3.249 1.00 93.69 190 ALA A O 1
ATOM 1388 N N . ASP A 1 191 ? -13.141 -5.581 1.018 1.00 95.56 191 ASP A N 1
ATOM 1389 C CA . ASP A 1 191 ? -14.277 -6.510 0.988 1.00 95.56 191 ASP A CA 1
ATOM 1390 C C . ASP A 1 191 ? -13.926 -7.881 1.579 1.00 95.56 191 ASP A C 1
ATOM 1392 O O . ASP A 1 191 ? -14.749 -8.525 2.234 1.00 95.56 191 ASP A O 1
ATOM 1396 N N . SER A 1 192 ? -12.668 -8.317 1.437 1.00 96.00 192 SER A N 1
ATOM 1397 C CA . SER A 1 192 ? -12.153 -9.508 2.132 1.00 96.00 192 SER A CA 1
ATOM 1398 C C . SER A 1 192 ? -11.995 -9.303 3.651 1.00 96.00 192 SER A C 1
ATOM 1400 O O . SER A 1 192 ? -11.687 -10.238 4.404 1.00 96.00 192 SER A O 1
ATOM 1402 N N . GLY A 1 193 ? -12.217 -8.072 4.113 1.00 94.50 193 GLY A N 1
ATOM 1403 C CA . GLY A 1 193 ? -12.146 -7.640 5.494 1.00 94.50 193 GLY A CA 1
ATOM 1404 C C . GLY A 1 193 ? -10.748 -7.223 5.934 1.00 94.50 193 GLY A C 1
ATOM 1405 O O . GLY A 1 193 ? -10.349 -7.520 7.055 1.00 94.50 193 GLY A O 1
ATOM 1406 N N . ALA A 1 194 ? -9.962 -6.565 5.089 1.00 96.19 194 ALA A N 1
ATOM 1407 C CA . ALA A 1 194 ? -8.787 -5.864 5.592 1.00 96.19 194 ALA A CA 1
ATOM 1408 C C . ALA A 1 194 ? -9.205 -4.824 6.650 1.00 96.19 194 ALA A C 1
ATOM 1410 O O . ALA A 1 194 ? -10.092 -4.009 6.410 1.00 96.19 194 ALA A O 1
ATOM 1411 N N . ASP A 1 195 ? -8.558 -4.834 7.817 1.00 94.25 195 ASP A N 1
ATOM 1412 C CA . ASP A 1 195 ? -8.769 -3.783 8.824 1.00 94.25 195 ASP A CA 1
ATOM 1413 C C . ASP A 1 195 ? -7.925 -2.538 8.506 1.00 94.25 195 ASP A C 1
ATOM 1415 O O . ASP A 1 195 ? -8.255 -1.424 8.916 1.00 94.25 195 ASP A O 1
ATOM 1419 N N . VAL A 1 196 ? -6.802 -2.751 7.812 1.00 94.75 196 VAL A N 1
ATOM 1420 C CA . VAL A 1 196 ? -5.884 -1.727 7.316 1.00 94.75 196 VAL A CA 1
ATOM 1421 C C . VAL A 1 196 ? -5.117 -2.271 6.111 1.00 94.75 196 VAL A C 1
ATOM 1423 O O . VAL A 1 196 ? -4.699 -3.436 6.108 1.00 94.75 196 VAL A O 1
ATOM 1426 N N . LEU A 1 197 ? -4.923 -1.411 5.112 1.00 96.06 197 LEU A N 1
ATOM 1427 C CA . LEU A 1 197 ? -4.074 -1.663 3.952 1.00 96.06 197 LEU A CA 1
ATOM 1428 C C . LEU A 1 197 ? -2.747 -0.914 4.099 1.00 96.06 197 LEU A C 1
ATOM 1430 O O . LEU A 1 197 ? -2.722 0.217 4.590 1.00 96.06 197 LEU A O 1
ATOM 1434 N N . ILE A 1 198 ? -1.662 -1.575 3.699 1.00 95.19 198 ILE A N 1
ATOM 1435 C CA . ILE A 1 198 ? -0.280 -1.077 3.702 1.00 95.19 198 ILE A CA 1
ATOM 1436 C C . ILE A 1 198 ? 0.280 -1.185 2.291 1.00 95.19 198 ILE A C 1
ATOM 1438 O O . ILE A 1 198 ? 0.147 -2.283 1.703 1.00 95.19 198 ILE A O 1
#

Mean predicted aligned error: 11.74 Å

Sequence (198 aa):
MDAPENSSDLETSADLETSADLENSADLENNTDPETSLDLDKLADLAERPDEAARDALRTRLAELAIPAAGLGRLEELAVWLAGARGSAEVRPIERARVVVFAGDHDVAELGVSATAPQDALAVTAARVRQIEDGGGATGVLARLHGATVRLVDVSVGRPSGRIDREDAAPRAQIEEAVRAGVAIADAEADSGADVLI

Secondary structure (DSSP, 8-state):
---------------------------------TTS---GGGGGGGSPPP-HHHHHHHHHHHHHS---TTTTTHHHHHHHHHHHHTT---------EEEEEEEEEEGGGGGS-SSS-GGGHHHHHHHHHHHHHTT-HHHHHHHHHTT-EEEEEEEEEEEEEP-TTTS-SS-HHHHHHHHHHHHHHHHHHHHTT-SEE-

Radius of gyration: 30.52 Å; Cα contacts (8 Å, |Δi|>4): 192; chains: 1; bounding box: 43×78×101 Å